Protein AF-A0A3D4W823-F1 (afdb_monomer)

pLDDT: mean 79.81, std 15.45, range [34.78, 96.62]

Solvent-accessible surface area (backbone atoms only — not comparable to full-atom values): 9863 Å² total; per-residue (Å²): 118,69,65,63,65,67,47,66,80,54,87,81,53,42,77,81,36,40,71,69,57,55,46,30,48,94,81,57,30,66,67,40,23,53,50,46,35,51,50,40,40,50,51,24,53,51,51,43,52,50,53,51,50,52,29,56,75,71,66,46,73,83,39,59,70,57,56,52,42,49,53,52,39,32,52,42,38,39,51,53,37,69,48,70,73,52,86,70,74,82,40,94,88,45,61,68,67,31,50,44,31,52,52,47,52,53,44,47,53,49,39,69,48,40,52,56,51,42,52,49,51,49,26,62,68,36,28,87,82,40,48,65,64,13,53,54,51,43,53,51,50,49,52,32,51,52,52,25,48,54,36,30,75,77,61,37,96,24,18,54,28,52,48,46,42,55,53,37,50,50,52,45,52,53,50,54,50,53,56,58,75,76,105

Structure (mmCIF, N/CA/C/O backbone):
data_AF-A0A3D4W823-F1
#
_entry.id   AF-A0A3D4W823-F1
#
loop_
_atom_site.group_PDB
_atom_site.id
_atom_site.type_symbol
_atom_site.label_atom_id
_atom_site.label_alt_id
_atom_site.label_comp_id
_atom_site.label_asym_id
_atom_site.label_entity_id
_atom_site.label_seq_id
_atom_site.pdbx_PDB_ins_code
_atom_site.Cartn_x
_atom_site.Cartn_y
_atom_site.Cartn_z
_atom_site.occupancy
_atom_site.B_iso_or_eq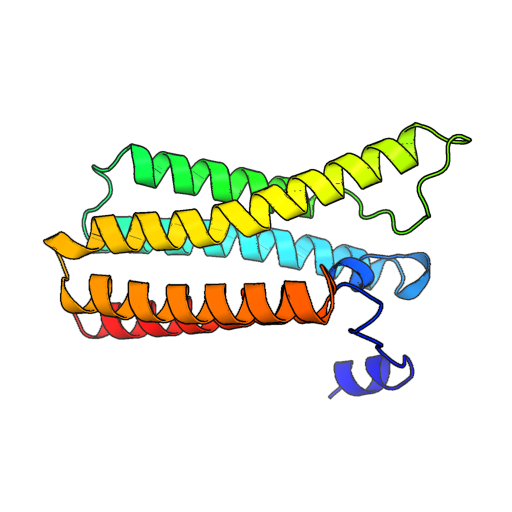uiv
_atom_site.auth_seq_id
_atom_site.auth_comp_id
_atom_site.auth_asym_id
_atom_site.auth_atom_id
_atom_site.pdbx_PDB_model_num
ATOM 1 N N . TYR A 1 1 ? 12.441 -1.805 25.980 1.00 37.66 1 TYR A N 1
ATOM 2 C CA . TYR A 1 1 ? 12.090 -2.452 27.267 1.00 37.66 1 TYR A CA 1
ATOM 3 C C . TYR A 1 1 ? 10.801 -1.883 27.884 1.00 37.66 1 TYR A C 1
ATOM 5 O O . TYR A 1 1 ? 9.966 -2.650 28.345 1.00 37.66 1 TYR A O 1
ATOM 13 N N . THR A 1 2 ? 10.574 -0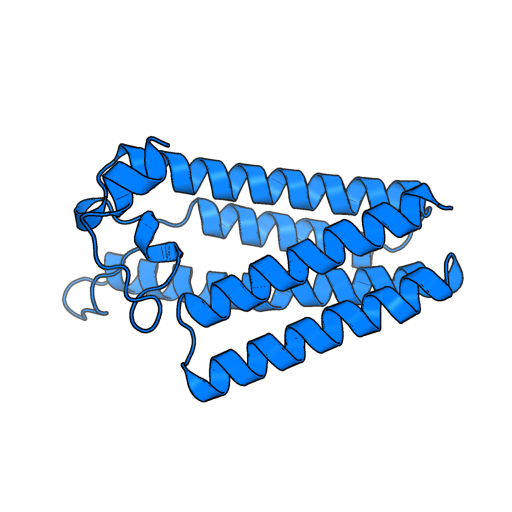.566 27.823 1.00 42.78 2 THR A N 1
ATOM 14 C CA . THR A 1 2 ? 9.435 0.132 28.462 1.00 42.78 2 THR A CA 1
ATOM 15 C C . THR A 1 2 ? 8.056 -0.184 27.857 1.00 42.78 2 THR A C 1
ATOM 17 O O . THR A 1 2 ? 7.087 -0.344 28.591 1.00 42.78 2 THR A O 1
ATOM 20 N N . ILE A 1 3 ? 7.970 -0.384 26.536 1.00 38.59 3 ILE A N 1
ATOM 21 C CA . ILE A 1 3 ? 6.704 -0.690 25.839 1.00 38.59 3 ILE A CA 1
ATOM 22 C C . ILE A 1 3 ? 6.148 -2.066 26.251 1.00 38.59 3 ILE A C 1
ATOM 24 O O . ILE A 1 3 ? 4.965 -2.196 26.539 1.00 38.59 3 ILE A O 1
ATOM 28 N N . ARG A 1 4 ? 7.009 -3.086 26.390 1.00 34.78 4 ARG A N 1
ATOM 29 C CA . ARG A 1 4 ? 6.608 -4.454 26.778 1.00 34.78 4 ARG A CA 1
ATOM 30 C C . ARG A 1 4 ? 6.078 -4.530 28.219 1.00 34.78 4 ARG A C 1
ATOM 32 O O . ARG A 1 4 ? 5.224 -5.360 28.502 1.00 34.78 4 ARG A O 1
ATOM 39 N N . LYS A 1 5 ? 6.555 -3.650 29.110 1.00 39.88 5 LYS A N 1
ATOM 40 C CA . LYS A 1 5 ? 6.150 -3.594 30.527 1.00 39.88 5 LYS A CA 1
ATOM 41 C C . LYS A 1 5 ? 4.816 -2.855 30.729 1.00 39.88 5 LYS A C 1
ATOM 43 O O . LYS A 1 5 ? 4.040 -3.259 31.581 1.00 39.88 5 LYS A O 1
ATOM 48 N N . ALA A 1 6 ? 4.514 -1.846 29.904 1.00 44.81 6 ALA A N 1
ATOM 49 C CA . ALA A 1 6 ? 3.208 -1.172 29.897 1.00 44.81 6 ALA A CA 1
ATOM 50 C C . ALA A 1 6 ? 2.112 -2.004 29.194 1.00 44.81 6 ALA A C 1
ATOM 52 O O . ALA A 1 6 ? 0.964 -2.016 29.625 1.00 44.81 6 ALA A O 1
ATOM 53 N N . ILE A 1 7 ? 2.481 -2.749 28.146 1.00 44.88 7 ILE A N 1
ATOM 54 C CA . ILE A 1 7 ? 1.598 -3.661 27.393 1.00 44.88 7 ILE A CA 1
ATOM 55 C C . ILE A 1 7 ? 1.345 -4.975 28.158 1.00 44.88 7 ILE A C 1
ATOM 57 O O . ILE A 1 7 ? 0.317 -5.610 27.958 1.00 44.88 7 ILE A O 1
ATOM 61 N N . GLY A 1 8 ? 2.229 -5.371 29.081 1.00 41.34 8 GLY A N 1
ATOM 62 C CA . GLY A 1 8 ? 2.126 -6.634 29.825 1.00 41.34 8 GLY A CA 1
ATOM 63 C C . GLY A 1 8 ? 0.896 -6.774 30.735 1.00 41.34 8 GLY A C 1
ATOM 64 O O . GLY A 1 8 ? 0.526 -7.897 31.068 1.00 41.34 8 GLY A O 1
ATOM 65 N N . HIS A 1 9 ? 0.240 -5.671 31.110 1.00 43.59 9 HIS A N 1
ATOM 66 C CA . HIS A 1 9 ? -0.964 -5.694 31.955 1.00 43.59 9 HIS A CA 1
ATOM 67 C C . HIS A 1 9 ? -2.284 -5.726 31.170 1.00 43.59 9 HIS A C 1
ATOM 69 O O . HIS A 1 9 ? -3.340 -5.936 31.762 1.00 43.59 9 HIS A O 1
ATOM 75 N N . LEU A 1 10 ? -2.241 -5.574 29.845 1.00 50.81 10 LEU A N 1
ATOM 76 C CA . LEU A 1 10 ? -3.415 -5.644 28.978 1.00 50.81 10 LEU A CA 1
ATOM 77 C C . LEU A 1 10 ? -3.318 -6.924 28.147 1.00 50.81 10 LEU A C 1
ATOM 79 O O . LEU A 1 10 ? -2.425 -7.082 27.321 1.00 50.81 10 LEU A O 1
ATOM 83 N N . ARG A 1 11 ? -4.226 -7.879 28.371 1.00 48.69 11 ARG A N 1
ATOM 84 C CA . ARG A 1 11 ? -4.347 -9.060 27.505 1.00 48.69 11 ARG A CA 1
ATOM 85 C C . ARG A 1 11 ? -4.905 -8.607 26.152 1.00 48.69 11 ARG A C 1
ATOM 87 O O . ARG A 1 11 ? -6.107 -8.417 26.012 1.00 48.69 11 ARG A O 1
ATOM 94 N N . PHE A 1 12 ? -4.028 -8.401 25.172 1.00 54.09 12 PHE A N 1
ATOM 95 C CA . PHE A 1 12 ? -4.416 -8.053 23.805 1.00 54.09 12 PHE A CA 1
ATOM 96 C C . PHE A 1 12 ? -5.021 -9.274 23.108 1.00 54.09 12 PHE A C 1
ATOM 98 O O . PHE A 1 12 ? -4.296 -10.190 22.722 1.00 54.09 12 PHE A O 1
ATOM 105 N N . ASP A 1 13 ? -6.341 -9.283 22.921 1.00 58.22 13 ASP A N 1
ATOM 106 C CA . ASP A 1 13 ? -7.004 -10.270 22.070 1.00 58.22 13 ASP A CA 1
ATOM 107 C C . ASP A 1 13 ? -7.206 -9.706 20.654 1.00 58.22 13 ASP A C 1
ATOM 109 O O . ASP A 1 13 ? -8.236 -9.113 20.325 1.00 58.22 13 ASP A O 1
ATOM 113 N N . LEU A 1 14 ? -6.198 -9.902 19.800 1.00 56.25 14 LEU A N 1
ATOM 114 C CA . LEU A 1 14 ? -6.225 -9.508 18.384 1.00 56.25 14 LEU A CA 1
ATOM 115 C C . LEU A 1 14 ? -7.275 -10.276 17.561 1.00 56.25 14 LEU A C 1
ATOM 117 O O . LEU A 1 14 ? -7.551 -9.890 16.424 1.00 56.25 14 LEU A O 1
ATOM 121 N N . LYS A 1 15 ? -7.892 -11.332 18.119 1.00 57.81 15 LYS A N 1
ATOM 122 C CA . LYS A 1 15 ? -9.042 -11.990 17.484 1.00 57.81 15 LYS A CA 1
ATOM 123 C C . LYS A 1 15 ? -10.312 -11.149 17.597 1.00 57.81 15 LYS A C 1
ATOM 125 O O . LYS A 1 15 ? -11.185 -11.273 16.743 1.00 57.81 15 LYS A O 1
ATOM 130 N N . ARG A 1 16 ? -10.419 -10.313 18.638 1.00 54.34 16 ARG A N 1
ATOM 131 C CA . ARG A 1 16 ? -11.604 -9.489 18.942 1.00 54.34 16 ARG A CA 1
ATOM 132 C C . ARG A 1 16 ? -11.409 -8.001 18.656 1.00 54.34 16 ARG A C 1
ATOM 134 O O . ARG A 1 16 ? -12.397 -7.298 18.458 1.00 54.34 16 ARG A O 1
ATOM 141 N N . HIS A 1 17 ? -10.167 -7.518 18.633 1.00 55.50 17 HIS A N 1
ATOM 142 C CA . HIS A 1 17 ? -9.854 -6.092 18.520 1.00 55.50 17 HIS A CA 1
ATOM 143 C C . HIS A 1 17 ? -8.899 -5.792 17.355 1.00 55.50 17 HIS A C 1
ATOM 145 O O . HIS A 1 17 ? -7.963 -6.542 17.088 1.00 55.50 17 HIS A O 1
ATOM 151 N N . THR A 1 18 ? -9.163 -4.691 16.649 1.00 61.56 18 THR A N 1
ATOM 152 C CA . THR A 1 18 ? -8.358 -4.140 15.543 1.00 61.56 18 THR A CA 1
ATOM 153 C C . THR A 1 18 ? -7.156 -3.346 16.058 1.00 61.56 18 THR A C 1
ATOM 155 O O . THR A 1 18 ? -7.155 -2.921 17.210 1.00 61.56 18 THR A O 1
ATOM 158 N N . LEU A 1 19 ? -6.134 -3.073 15.238 1.00 57.69 19 LEU A N 1
ATOM 159 C CA . LEU A 1 19 ? -5.052 -2.142 15.627 1.00 57.69 19 LEU A CA 1
ATOM 160 C C . LEU A 1 19 ? -5.593 -0.733 15.888 1.00 57.69 19 LEU A C 1
ATOM 162 O O . LEU A 1 19 ? -5.073 0.012 16.720 1.00 57.69 19 LEU A O 1
ATOM 166 N N . SER A 1 20 ? -6.695 -0.413 15.217 1.00 57.56 20 SER A N 1
ATOM 167 C CA . SER A 1 20 ? -7.501 0.786 15.406 1.00 57.56 20 SER A CA 1
ATOM 168 C C . SER A 1 20 ? -7.990 0.956 16.871 1.00 57.56 20 SER A C 1
ATOM 170 O O . SER A 1 20 ? -8.250 2.076 17.314 1.00 57.56 20 SER A O 1
ATOM 172 N N . PHE A 1 21 ? -7.986 -0.116 17.681 1.00 58.28 21 PHE A N 1
ATOM 173 C CA . PHE A 1 21 ? -8.242 -0.127 19.133 1.00 58.28 21 PHE A CA 1
ATOM 174 C C . PHE A 1 21 ? -7.237 0.700 19.952 1.00 58.28 21 PHE A C 1
ATOM 176 O O . PHE A 1 21 ? -7.614 1.301 20.961 1.00 58.28 21 PHE A O 1
ATOM 183 N N . LEU A 1 22 ? -5.980 0.801 19.496 1.00 52.53 22 LEU A N 1
ATOM 184 C CA . LEU A 1 22 ? -4.923 1.583 20.160 1.00 52.53 22 LEU A CA 1
ATOM 185 C C . LEU A 1 22 ? -5.202 3.096 20.166 1.00 52.53 22 LEU A C 1
ATOM 187 O O . LEU A 1 22 ? -4.580 3.846 20.916 1.00 52.53 22 LEU A O 1
ATOM 191 N N . SER A 1 23 ? -6.144 3.555 19.342 1.00 56.44 23 SER A N 1
ATOM 192 C CA . SER A 1 23 ? -6.556 4.957 19.272 1.00 56.44 23 SER A CA 1
ATOM 193 C C . SER A 1 23 ? -7.637 5.344 20.297 1.00 56.44 23 SER A C 1
ATOM 195 O O . SER A 1 23 ? -8.014 6.519 20.369 1.00 56.44 23 SER A O 1
ATOM 197 N N . ASN A 1 24 ? -8.143 4.392 21.093 1.00 63.66 24 ASN A N 1
ATOM 198 C CA . ASN A 1 24 ? -9.225 4.652 22.038 1.00 63.66 24 ASN A CA 1
ATOM 199 C C . ASN A 1 24 ? -8.712 5.265 23.356 1.00 63.66 24 ASN A C 1
ATOM 201 O O . ASN A 1 24 ? -7.953 4.647 24.104 1.00 63.66 24 ASN A O 1
ATOM 205 N N . THR A 1 25 ? -9.196 6.469 23.668 1.00 60.66 25 THR A N 1
ATOM 206 C CA . THR A 1 25 ? -8.897 7.201 24.908 1.00 60.66 25 THR A CA 1
ATOM 207 C C . THR A 1 25 ? -9.414 6.532 26.168 1.00 60.66 25 THR A C 1
ATOM 209 O O . THR A 1 25 ? -8.761 6.647 27.197 1.00 60.66 25 THR A O 1
ATOM 212 N N . GLU A 1 26 ? -10.550 5.838 26.104 1.00 61.38 26 GLU A N 1
ATOM 213 C CA . GLU A 1 26 ? -11.124 5.132 27.257 1.00 61.38 26 GLU A CA 1
ATOM 214 C C . GLU A 1 26 ? -10.259 3.929 27.676 1.00 61.38 26 GLU A C 1
ATOM 216 O O . GLU A 1 26 ? -10.300 3.520 28.829 1.00 61.38 26 GLU A O 1
ATOM 221 N N . LEU A 1 27 ? -9.451 3.386 26.757 1.00 60.78 27 LEU A N 1
ATOM 222 C CA . LEU A 1 27 ? -8.619 2.199 26.987 1.00 60.78 27 LEU A CA 1
ATOM 223 C C . LEU A 1 27 ? -7.135 2.518 27.189 1.00 60.78 27 LEU A C 1
ATOM 225 O O . LEU A 1 27 ? -6.496 1.913 28.044 1.00 60.78 27 LEU A O 1
ATOM 229 N N . TYR A 1 28 ? -6.582 3.454 26.412 1.00 65.62 28 TYR A N 1
ATOM 230 C CA . TYR A 1 28 ? -5.141 3.750 26.409 1.00 65.62 28 TYR A CA 1
ATOM 231 C C . TYR A 1 28 ? -4.811 5.204 26.753 1.00 65.62 28 TYR A C 1
ATOM 233 O O . TYR A 1 28 ? -3.642 5.564 26.861 1.00 65.62 28 TYR A O 1
ATOM 241 N N . GLY A 1 29 ? -5.812 6.062 26.944 1.00 72.19 29 GLY A N 1
ATOM 242 C CA . GLY A 1 29 ? -5.600 7.473 27.246 1.00 72.19 29 GLY A CA 1
ATOM 243 C C . GLY A 1 29 ? -5.157 8.324 26.048 1.00 72.19 29 GLY A C 1
ATOM 244 O O . GLY A 1 29 ? -4.904 7.862 24.933 1.00 72.19 29 GLY A O 1
ATOM 245 N N . GLU A 1 30 ? -5.077 9.631 26.287 1.00 78.06 30 GLU A N 1
ATOM 246 C CA . GLU A 1 30 ? -4.840 10.656 25.260 1.00 78.06 30 GLU A CA 1
ATOM 247 C C . GLU A 1 30 ? -3.473 10.563 24.573 1.00 78.06 30 GLU A C 1
ATOM 249 O O . GLU A 1 30 ? -3.349 10.858 23.381 1.00 78.06 30 GLU A O 1
ATOM 254 N N . ILE A 1 31 ? -2.440 10.149 25.309 1.00 78.62 31 ILE A N 1
ATOM 255 C CA . ILE A 1 31 ? -1.065 10.083 24.797 1.00 78.62 31 ILE A CA 1
ATOM 256 C C . ILE A 1 31 ? -0.967 9.046 23.674 1.00 78.62 31 ILE A C 1
ATOM 258 O O . ILE A 1 31 ? -0.463 9.361 22.595 1.00 78.62 31 ILE A O 1
ATOM 262 N N . TYR A 1 32 ? -1.505 7.843 23.891 1.00 74.50 32 TYR A N 1
ATOM 263 C CA . TYR A 1 32 ? -1.485 6.767 22.899 1.00 74.50 32 TYR A CA 1
ATOM 264 C C . TYR A 1 32 ? -2.342 7.104 21.680 1.00 74.50 32 TYR A C 1
ATOM 266 O O . TYR A 1 32 ? -1.886 6.912 20.553 1.00 74.50 32 TYR A O 1
ATOM 274 N N . ARG A 1 33 ? -3.514 7.729 21.872 1.00 75.31 33 ARG A N 1
ATOM 275 C CA . ARG A 1 33 ? -4.324 8.232 20.751 1.00 75.31 33 ARG A CA 1
ATOM 276 C C . ARG A 1 33 ? -3.546 9.230 19.892 1.00 75.31 33 ARG A C 1
ATOM 278 O O . ARG A 1 33 ? -3.539 9.112 18.667 1.00 75.31 33 ARG A O 1
ATOM 285 N N . LYS A 1 34 ? -2.906 10.227 20.514 1.00 79.88 34 LYS A N 1
ATOM 286 C CA . LYS A 1 34 ? -2.120 11.242 19.791 1.00 79.88 34 LYS A CA 1
ATOM 287 C C . LYS A 1 34 ? -0.927 10.614 19.071 1.00 79.88 34 LYS A C 1
ATOM 289 O O . LYS A 1 34 ? -0.683 10.955 17.916 1.00 79.88 34 LYS A O 1
ATOM 294 N N . ALA A 1 35 ? -0.217 9.695 19.723 1.00 80.69 35 ALA A N 1
ATOM 295 C CA . ALA A 1 35 ? 0.905 8.978 19.125 1.00 80.69 35 ALA A CA 1
ATOM 296 C C . ALA A 1 35 ? 0.463 8.136 17.918 1.00 80.69 35 ALA A C 1
ATOM 298 O O . ALA A 1 35 ? 1.083 8.229 16.864 1.00 80.69 35 ALA A O 1
ATOM 299 N N . TYR A 1 36 ? -0.644 7.399 18.031 1.00 78.75 36 TYR A N 1
ATOM 300 C CA . TYR A 1 36 ? -1.199 6.600 16.937 1.00 78.75 36 TYR A CA 1
ATOM 301 C C . TYR A 1 36 ? -1.606 7.461 15.733 1.00 78.75 36 TYR A C 1
ATOM 303 O O . TYR A 1 36 ? -1.219 7.158 14.607 1.00 78.75 36 TYR A O 1
ATOM 311 N N . LYS A 1 37 ? -2.305 8.584 15.957 1.00 80.69 37 LYS A N 1
ATOM 312 C CA . LYS A 1 37 ? -2.653 9.526 14.874 1.00 80.69 37 LYS A CA 1
ATOM 313 C C . LYS A 1 37 ? -1.413 10.074 14.164 1.00 80.69 37 LYS A C 1
ATOM 315 O O . LYS A 1 37 ? -1.372 10.107 12.939 1.00 80.69 37 LYS A O 1
ATOM 320 N N . ARG A 1 38 ? -0.392 10.479 14.931 1.00 84.25 38 ARG A N 1
ATOM 321 C CA . ARG A 1 38 ? 0.894 10.937 14.377 1.00 84.25 38 ARG A CA 1
ATOM 322 C C . ARG A 1 38 ? 1.580 9.833 13.579 1.00 84.25 38 ARG A C 1
ATOM 324 O O . ARG A 1 38 ? 2.079 10.111 12.499 1.00 84.25 38 ARG A O 1
ATOM 331 N N . MET A 1 39 ? 1.569 8.600 14.085 1.00 84.88 39 MET A N 1
ATOM 332 C CA . MET A 1 39 ? 2.147 7.446 13.399 1.00 84.88 39 MET A CA 1
ATOM 333 C C . MET A 1 39 ? 1.466 7.211 12.050 1.00 84.88 39 MET A C 1
ATOM 335 O O . MET A 1 39 ? 2.163 7.159 11.047 1.00 84.88 39 MET A O 1
ATOM 339 N N . LEU A 1 40 ? 0.130 7.159 12.001 1.00 83.25 40 LEU A N 1
ATOM 340 C CA . LEU A 1 40 ? -0.610 6.991 10.744 1.00 83.25 40 LEU A CA 1
ATOM 341 C C . LEU A 1 40 ? -0.327 8.116 9.740 1.00 83.25 40 LEU A C 1
ATOM 343 O O . LEU A 1 40 ? -0.151 7.850 8.554 1.00 83.25 40 LEU A O 1
ATOM 347 N N . PHE A 1 41 ? -0.247 9.362 10.211 1.00 86.00 41 PHE A N 1
ATOM 348 C CA . PHE A 1 41 ? 0.079 10.502 9.354 1.00 86.00 41 PHE A CA 1
ATOM 349 C C . PHE A 1 41 ? 1.506 10.417 8.790 1.00 86.00 41 PHE A C 1
ATOM 351 O O . PHE A 1 41 ? 1.714 10.614 7.595 1.00 86.00 41 PHE A O 1
ATOM 358 N N . ILE A 1 42 ? 2.484 10.053 9.626 1.00 89.50 42 ILE A N 1
ATOM 359 C CA . ILE A 1 42 ? 3.862 9.802 9.186 1.00 89.50 42 ILE A CA 1
ATOM 360 C C . ILE A 1 42 ? 3.891 8.652 8.173 1.00 89.50 42 ILE A C 1
ATOM 362 O O . ILE A 1 42 ? 4.534 8.780 7.136 1.00 89.50 42 ILE A O 1
ATOM 366 N N . THR A 1 43 ? 3.161 7.560 8.417 1.00 87.44 43 THR A N 1
ATOM 367 C CA . THR A 1 43 ? 3.048 6.443 7.470 1.00 87.44 43 THR A CA 1
ATOM 368 C C . THR A 1 43 ? 2.471 6.894 6.130 1.00 87.44 43 THR A C 1
ATOM 370 O O . THR A 1 43 ? 2.984 6.474 5.096 1.00 87.44 43 THR A O 1
ATOM 373 N N . ALA A 1 44 ? 1.465 7.773 6.117 1.00 89.19 44 ALA A N 1
ATOM 374 C CA . ALA A 1 44 ? 0.917 8.329 4.880 1.00 89.19 44 ALA A CA 1
ATOM 375 C C . ALA A 1 44 ? 1.987 9.095 4.086 1.00 89.19 44 ALA A C 1
ATOM 377 O O . ALA A 1 44 ? 2.198 8.809 2.908 1.00 89.19 44 ALA A O 1
ATOM 378 N N . ILE A 1 45 ? 2.709 10.009 4.747 1.00 92.06 45 ILE A N 1
ATOM 379 C CA . ILE A 1 45 ? 3.786 10.798 4.127 1.00 92.06 45 ILE A CA 1
ATOM 380 C C . ILE A 1 45 ? 4.888 9.886 3.588 1.00 92.06 45 ILE A C 1
ATOM 382 O O . ILE A 1 45 ? 5.291 10.022 2.436 1.00 92.06 45 ILE A O 1
ATOM 386 N N . LEU A 1 46 ? 5.361 8.937 4.398 1.00 93.25 46 LEU A N 1
ATOM 387 C CA . LEU A 1 46 ? 6.414 8.009 3.990 1.00 93.25 46 LEU A CA 1
ATOM 388 C C . LEU A 1 46 ? 5.972 7.130 2.819 1.00 93.25 46 LEU A C 1
ATOM 390 O O . LEU A 1 46 ? 6.768 6.890 1.921 1.00 93.25 46 LEU A O 1
ATOM 394 N N . THR A 1 47 ? 4.708 6.698 2.792 1.00 91.38 47 THR A N 1
ATOM 395 C CA . THR A 1 47 ? 4.151 5.923 1.673 1.00 91.38 47 THR A CA 1
ATOM 396 C C . THR A 1 47 ? 4.134 6.753 0.392 1.00 91.38 47 THR A C 1
ATOM 398 O O . THR A 1 47 ? 4.568 6.271 -0.652 1.00 91.38 47 THR A O 1
ATOM 401 N N . TYR A 1 48 ? 3.691 8.010 0.469 1.00 92.94 48 TYR A N 1
ATOM 402 C CA . TYR A 1 48 ? 3.697 8.921 -0.675 1.00 92.94 48 TYR A CA 1
ATOM 403 C C . TYR A 1 48 ? 5.115 9.162 -1.201 1.00 92.94 48 TYR A C 1
ATOM 405 O O . TYR A 1 48 ? 5.374 8.948 -2.382 1.00 92.94 48 TYR A O 1
ATOM 413 N N . ILE A 1 49 ? 6.046 9.538 -0.317 1.00 94.38 49 ILE A N 1
ATOM 414 C CA . ILE A 1 49 ? 7.450 9.784 -0.677 1.00 94.38 49 ILE A CA 1
ATOM 415 C C . ILE A 1 49 ? 8.077 8.527 -1.278 1.00 94.38 49 ILE A C 1
ATOM 417 O O . ILE A 1 49 ? 8.775 8.622 -2.281 1.00 94.38 49 ILE A O 1
ATOM 421 N N . PHE A 1 50 ? 7.811 7.355 -0.698 1.00 94.94 50 PHE A N 1
ATOM 422 C CA . PHE A 1 50 ? 8.310 6.085 -1.207 1.00 94.94 50 PHE A CA 1
ATOM 423 C C . PHE A 1 50 ? 7.870 5.848 -2.654 1.00 94.94 50 PHE A C 1
ATOM 425 O O . PHE A 1 50 ? 8.716 5.660 -3.525 1.00 94.94 50 PHE A O 1
ATOM 432 N N . PHE A 1 51 ? 6.566 5.907 -2.940 1.00 94.62 51 PHE A N 1
ATOM 433 C CA . PHE A 1 51 ? 6.081 5.700 -4.306 1.00 94.62 51 PHE A CA 1
ATOM 434 C C . PHE A 1 51 ? 6.562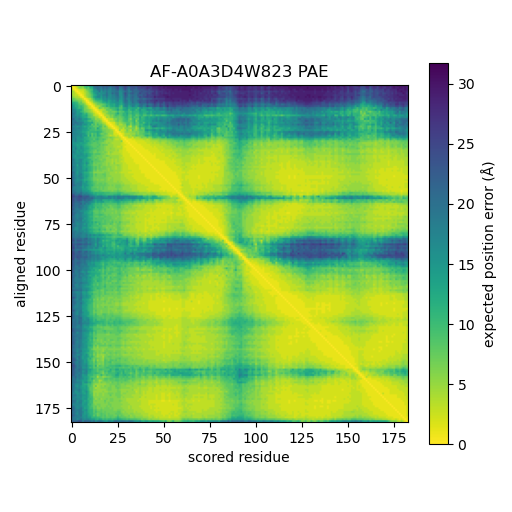 6.790 -5.258 1.00 94.62 51 PHE A C 1
ATOM 436 O O . PHE A 1 51 ? 6.954 6.473 -6.377 1.00 94.62 51 PHE A O 1
ATOM 443 N N . TRP A 1 52 ? 6.602 8.043 -4.810 1.00 93.12 52 TRP A N 1
ATOM 444 C CA . TRP A 1 52 ? 7.129 9.149 -5.600 1.00 93.12 52 TRP A CA 1
ATOM 445 C C . TRP A 1 52 ? 8.596 8.920 -5.997 1.00 93.12 52 TRP A C 1
ATOM 447 O O . TRP A 1 52 ? 8.918 8.958 -7.186 1.00 93.12 52 TRP A O 1
ATOM 457 N N . LEU A 1 53 ? 9.468 8.575 -5.043 1.00 93.69 53 LEU A N 1
ATOM 458 C CA . LEU A 1 53 ? 10.876 8.255 -5.307 1.00 93.69 53 LEU A CA 1
ATOM 459 C C . LEU A 1 53 ? 11.022 7.069 -6.263 1.00 93.69 53 LEU A C 1
ATOM 461 O O . LEU A 1 53 ? 11.813 7.136 -7.198 1.00 93.69 53 LEU A O 1
ATOM 465 N N . MET A 1 54 ? 10.234 6.011 -6.071 1.00 93.19 54 MET A N 1
ATOM 466 C CA . MET A 1 54 ? 10.246 4.838 -6.948 1.00 93.19 54 MET A CA 1
ATOM 467 C C . MET A 1 54 ? 9.808 5.189 -8.376 1.00 93.19 54 MET A C 1
ATOM 469 O O . MET A 1 54 ? 10.435 4.753 -9.341 1.00 93.19 54 MET A O 1
ATOM 473 N N . THR A 1 55 ? 8.758 6.003 -8.533 1.00 92.50 55 THR A N 1
ATOM 474 C CA . THR A 1 55 ? 8.331 6.478 -9.857 1.00 92.50 55 THR A CA 1
ATOM 475 C C . THR A 1 55 ? 9.360 7.389 -10.507 1.00 92.50 55 THR A C 1
ATOM 477 O O . THR A 1 55 ? 9.525 7.334 -11.721 1.00 92.50 55 THR A O 1
ATOM 480 N N . TRP A 1 56 ? 10.077 8.191 -9.723 1.00 91.44 56 TRP A N 1
ATOM 481 C CA . TRP A 1 56 ? 11.148 9.036 -10.232 1.00 91.44 56 TRP A CA 1
ATOM 482 C C . TRP A 1 56 ? 12.354 8.201 -10.684 1.00 91.44 56 TRP A C 1
ATOM 484 O O . TRP A 1 56 ? 12.801 8.354 -11.817 1.00 91.44 56 TRP A O 1
ATOM 494 N N . PHE A 1 57 ? 12.811 7.255 -9.855 1.00 92.06 57 PHE A N 1
ATOM 495 C CA . PHE A 1 57 ? 13.954 6.382 -10.146 1.00 92.06 57 PHE A CA 1
ATOM 496 C C . PHE A 1 57 ? 13.752 5.553 -11.422 1.00 92.06 57 PHE A C 1
ATOM 498 O O . PHE A 1 57 ? 14.624 5.512 -12.283 1.00 92.06 57 PHE A O 1
ATOM 505 N N . TYR A 1 58 ? 12.576 4.941 -11.582 1.00 90.25 58 TYR A N 1
ATOM 506 C CA . TYR A 1 58 ? 12.256 4.128 -12.760 1.00 90.25 58 TYR A CA 1
ATOM 507 C C . TYR A 1 58 ? 11.701 4.939 -13.944 1.00 90.25 58 TYR A C 1
ATOM 509 O O . TYR A 1 58 ? 11.254 4.350 -14.927 1.00 90.25 58 TYR A O 1
ATOM 517 N N . ASN A 1 59 ? 11.706 6.276 -13.864 1.00 89.88 59 ASN A N 1
ATOM 518 C CA . ASN A 1 59 ? 11.147 7.177 -14.877 1.00 89.88 59 ASN A CA 1
ATOM 519 C C . ASN A 1 59 ? 9.688 6.837 -15.271 1.00 89.88 59 ASN A C 1
ATOM 521 O O . ASN A 1 59 ? 9.300 6.849 -16.439 1.00 89.88 59 ASN A O 1
ATOM 525 N N . LEU A 1 60 ? 8.862 6.522 -14.271 1.00 89.38 60 LEU A N 1
ATOM 526 C CA . LEU A 1 60 ? 7.442 6.177 -14.412 1.00 89.38 60 LEU A CA 1
ATOM 527 C C . LEU A 1 60 ? 6.517 7.397 -14.249 1.00 89.38 60 LEU A C 1
ATOM 529 O O . LEU A 1 60 ? 5.296 7.251 -14.224 1.00 89.38 60 LEU A O 1
ATOM 533 N N . GLY A 1 61 ? 7.072 8.608 -14.139 1.00 72.62 61 GLY A N 1
ATOM 534 C CA . GLY A 1 61 ? 6.297 9.840 -13.949 1.00 72.62 61 GLY A CA 1
ATOM 535 C C . GLY A 1 61 ? 5.338 10.163 -15.103 1.00 72.62 61 GLY A C 1
ATOM 536 O O . GLY A 1 61 ? 4.347 10.855 -14.897 1.00 72.62 61 GLY A O 1
ATOM 537 N N . ALA A 1 62 ? 5.582 9.615 -16.300 1.00 77.56 62 ALA A N 1
ATOM 538 C CA . ALA A 1 62 ? 4.705 9.772 -17.463 1.00 77.56 62 ALA A CA 1
ATOM 539 C C . ALA A 1 62 ? 3.379 8.991 -17.349 1.00 77.56 62 ALA A C 1
ATOM 541 O O . ALA A 1 62 ? 2.447 9.222 -18.119 1.00 77.56 62 ALA A O 1
ATOM 542 N N . TYR A 1 63 ? 3.266 8.061 -16.395 1.00 83.88 63 TYR A N 1
ATOM 543 C CA . TYR A 1 63 ? 2.053 7.274 -16.200 1.00 83.88 63 TYR A CA 1
ATOM 544 C C . TYR A 1 63 ? 1.069 8.030 -15.301 1.00 83.88 63 TYR A C 1
ATOM 546 O O . TYR A 1 63 ? 0.970 7.771 -14.101 1.00 83.88 63 TYR A O 1
ATOM 554 N N . GLU A 1 64 ? 0.282 8.930 -15.895 1.00 84.81 64 GLU A N 1
ATOM 555 C CA . GLU A 1 64 ? -0.700 9.770 -15.183 1.00 84.81 64 GLU A CA 1
ATOM 556 C C . GLU A 1 64 ? -1.640 8.968 -14.270 1.00 84.81 64 GLU A C 1
ATOM 558 O O . GLU A 1 64 ? -1.964 9.390 -13.160 1.00 84.81 64 GLU A O 1
ATOM 563 N N . LYS A 1 65 ? -2.059 7.773 -14.711 1.00 87.69 65 LYS A N 1
ATOM 564 C CA . LYS A 1 65 ? -2.906 6.879 -13.905 1.00 87.69 65 LYS A CA 1
ATOM 565 C C . LYS A 1 65 ? -2.206 6.423 -12.623 1.00 87.69 65 LYS A C 1
ATOM 567 O O . LYS A 1 65 ? -2.863 6.341 -11.591 1.00 87.69 65 LYS A O 1
ATOM 572 N N . LEU A 1 66 ? -0.904 6.132 -12.681 1.00 89.81 66 LEU A N 1
ATOM 573 C CA . LEU A 1 66 ? -0.119 5.731 -11.514 1.00 89.81 66 LEU A CA 1
ATOM 574 C C . LEU A 1 66 ? 0.041 6.909 -10.550 1.00 89.81 66 LEU A C 1
ATOM 576 O O . LEU A 1 66 ? -0.253 6.752 -9.369 1.00 89.81 66 LEU A O 1
ATOM 580 N N . MET A 1 67 ? 0.404 8.088 -11.060 1.00 91.81 67 MET A N 1
ATOM 581 C CA . MET A 1 67 ? 0.540 9.305 -10.249 1.00 91.81 67 MET A CA 1
ATOM 582 C C . MET A 1 67 ? -0.768 9.663 -9.539 1.00 91.81 67 MET A C 1
ATOM 584 O O . MET A 1 67 ? -0.796 9.821 -8.321 1.00 91.81 67 MET A O 1
ATOM 588 N N . ARG A 1 68 ? -1.891 9.639 -10.264 1.00 90.75 68 ARG A N 1
ATOM 589 C CA . ARG A 1 68 ? -3.214 9.866 -9.673 1.00 90.75 68 ARG A CA 1
ATOM 590 C C . ARG A 1 68 ? -3.567 8.827 -8.605 1.00 90.75 68 ARG A C 1
ATOM 592 O O . ARG A 1 68 ? -4.184 9.165 -7.598 1.00 90.75 68 ARG A O 1
ATOM 599 N N . ASN A 1 69 ? -3.195 7.562 -8.806 1.00 90.88 69 ASN A N 1
ATOM 600 C CA . ASN A 1 69 ? -3.428 6.519 -7.807 1.00 90.88 69 ASN A CA 1
ATOM 601 C C . ASN A 1 69 ? -2.580 6.738 -6.543 1.00 90.88 69 ASN A C 1
ATOM 603 O O . ASN A 1 69 ? -3.071 6.459 -5.448 1.00 90.88 69 ASN A O 1
ATOM 607 N N . ILE A 1 70 ? -1.352 7.255 -6.675 1.00 92.06 70 ILE A N 1
ATOM 608 C CA . ILE A 1 70 ? -0.504 7.644 -5.537 1.00 92.06 70 ILE A CA 1
ATOM 609 C C . ILE A 1 70 ? -1.199 8.746 -4.728 1.00 92.06 70 ILE A C 1
ATOM 611 O O . ILE A 1 70 ? -1.369 8.589 -3.517 1.00 92.06 70 ILE A O 1
ATOM 615 N N . ASP A 1 71 ? -1.682 9.797 -5.394 1.00 91.31 71 ASP A N 1
ATOM 616 C CA . ASP A 1 71 ? -2.366 10.923 -4.744 1.00 91.31 71 ASP A CA 1
ATOM 617 C C . ASP A 1 71 ? -3.643 10.482 -4.017 1.00 91.31 71 ASP A C 1
ATOM 619 O O . ASP A 1 71 ? -3.857 10.820 -2.850 1.00 91.31 71 ASP A O 1
ATOM 623 N N . ILE A 1 72 ? -4.481 9.674 -4.677 1.00 89.75 72 ILE A N 1
ATOM 624 C CA . ILE A 1 72 ? -5.723 9.148 -4.091 1.00 89.75 72 ILE A CA 1
ATOM 625 C C . ILE A 1 72 ? -5.418 8.253 -2.886 1.00 89.75 72 ILE A C 1
ATOM 627 O O . ILE A 1 72 ? -6.105 8.337 -1.862 1.00 89.75 72 ILE A O 1
ATOM 631 N N . CYS A 1 73 ? -4.397 7.399 -2.983 1.00 90.00 73 CYS A N 1
ATOM 632 C CA . CYS A 1 73 ? -4.003 6.521 -1.887 1.00 90.00 73 CYS A CA 1
ATOM 633 C C . CYS A 1 73 ? -3.506 7.339 -0.688 1.00 90.00 73 CYS A C 1
ATOM 635 O O . CYS A 1 73 ? -3.976 7.135 0.434 1.00 90.00 73 CYS A O 1
ATOM 637 N N . PHE A 1 74 ? -2.641 8.327 -0.930 1.00 90.31 74 PHE A N 1
ATOM 638 C CA . PHE A 1 74 ? -2.157 9.240 0.101 1.00 90.31 74 PHE A CA 1
ATOM 639 C C . PHE A 1 74 ? -3.297 10.013 0.771 1.00 90.31 74 PHE A C 1
ATOM 641 O O . PHE A 1 74 ? -3.380 10.035 2.003 1.00 90.31 74 PHE A O 1
ATOM 648 N N . ALA A 1 75 ? -4.209 10.592 -0.015 1.00 88.31 75 ALA A N 1
ATOM 649 C CA . ALA A 1 75 ? -5.372 11.303 0.503 1.00 88.31 75 ALA A CA 1
ATOM 650 C C . ALA A 1 75 ? -6.251 10.386 1.368 1.00 88.31 75 ALA A C 1
ATOM 652 O O . ALA A 1 75 ? -6.674 10.781 2.454 1.00 88.31 75 ALA A O 1
ATOM 653 N N . SER A 1 76 ? -6.464 9.140 0.936 1.00 88.31 76 SER A N 1
ATOM 654 C CA . SER A 1 76 ? -7.282 8.158 1.660 1.00 88.31 76 SER A CA 1
ATOM 655 C C . SER A 1 76 ? -6.656 7.751 2.998 1.00 88.31 76 SER A C 1
ATOM 657 O O . SER A 1 76 ? -7.341 7.759 4.022 1.00 88.31 76 SER A O 1
ATOM 659 N N . ILE A 1 77 ? -5.352 7.442 3.021 1.00 85.19 77 ILE A N 1
ATOM 660 C CA . ILE A 1 77 ? -4.627 7.080 4.255 1.00 85.19 77 ILE A CA 1
ATOM 661 C C . ILE A 1 77 ? -4.587 8.276 5.214 1.00 85.19 77 ILE A C 1
ATOM 663 O O . ILE A 1 77 ? -4.824 8.128 6.415 1.00 85.19 77 ILE A O 1
ATOM 667 N N . THR A 1 78 ? -4.335 9.474 4.684 1.00 85.94 78 THR A N 1
ATOM 668 C CA . THR A 1 78 ? -4.310 10.713 5.468 1.00 85.94 78 THR A CA 1
ATOM 669 C C . THR A 1 78 ? -5.675 10.986 6.094 1.00 85.94 78 THR A C 1
ATOM 671 O O . THR A 1 78 ? -5.770 11.202 7.303 1.00 85.94 78 THR A O 1
ATOM 674 N N . LEU A 1 79 ? -6.751 10.906 5.309 1.00 85.62 79 LEU A N 1
ATOM 675 C CA . LEU A 1 79 ? -8.115 11.093 5.800 1.00 85.62 79 LEU A CA 1
ATOM 676 C C . LEU A 1 79 ? -8.461 10.064 6.892 1.00 85.62 79 LEU A C 1
ATOM 678 O O . LEU A 1 79 ? -9.064 10.421 7.908 1.00 85.62 79 LEU A O 1
ATOM 682 N N . LEU A 1 80 ? -8.006 8.816 6.740 1.00 81.50 80 LEU A N 1
ATOM 683 C CA . LEU A 1 80 ? -8.206 7.758 7.731 1.00 81.50 80 LEU A CA 1
ATOM 684 C C . LEU A 1 80 ? -7.490 8.058 9.055 1.00 81.50 80 LEU A C 1
ATOM 686 O O . LEU A 1 80 ? -8.047 7.794 10.122 1.00 81.50 80 LEU A O 1
ATOM 690 N N . ALA A 1 81 ? -6.300 8.661 9.001 1.00 76.12 81 ALA A N 1
ATOM 691 C CA . ALA A 1 81 ? -5.545 9.073 10.184 1.00 76.12 81 ALA A CA 1
ATOM 692 C C . ALA A 1 81 ? -6.252 10.175 10.997 1.00 76.12 81 ALA A C 1
ATOM 694 O O . ALA A 1 81 ? -6.150 10.211 12.230 1.00 76.12 81 ALA A O 1
ATOM 695 N N . PHE A 1 82 ? -6.978 11.072 10.322 1.00 74.81 82 PHE A N 1
ATOM 696 C CA . PHE A 1 82 ? -7.669 12.193 10.964 1.00 74.81 82 PHE A CA 1
ATOM 697 C C . PHE A 1 82 ? -9.091 11.862 11.429 1.00 74.81 82 PHE A C 1
ATOM 699 O O . PHE A 1 82 ? -9.571 12.494 12.378 1.00 74.81 82 PHE A O 1
ATOM 706 N N . LEU A 1 83 ? -9.738 10.842 10.856 1.00 71.88 83 LEU A N 1
ATOM 707 C CA . LEU A 1 83 ? -11.047 10.371 11.308 1.00 71.88 83 LEU A CA 1
ATOM 708 C C . LEU A 1 83 ? -10.957 9.763 12.723 1.00 71.88 83 LEU A C 1
ATOM 710 O O . LEU A 1 83 ? -10.243 8.779 12.947 1.00 71.88 83 LEU A O 1
ATOM 714 N N . PRO A 1 84 ? -11.669 10.328 13.720 1.00 62.81 84 PRO A N 1
ATOM 715 C CA . PRO A 1 84 ? -11.630 9.796 15.067 1.00 62.81 84 PRO A CA 1
ATOM 716 C C . PRO A 1 84 ? -12.274 8.409 15.084 1.00 62.81 84 PRO A C 1
ATOM 718 O O . PRO A 1 84 ? -13.346 8.187 14.526 1.00 62.81 84 PRO A O 1
ATOM 721 N N . HIS A 1 85 ? -11.608 7.467 15.732 1.00 63.59 85 HIS A N 1
ATOM 722 C CA . HIS A 1 85 ? -12.067 6.093 15.788 1.00 63.59 85 HIS A CA 1
ATOM 723 C C . HIS A 1 85 ? -13.080 5.956 16.920 1.00 63.59 85 HIS A C 1
ATOM 725 O O . HIS A 1 85 ? -12.763 6.208 18.083 1.00 63.59 85 HIS A O 1
ATOM 731 N N . ASN A 1 86 ? -14.309 5.580 16.583 1.00 58.66 86 ASN A N 1
ATOM 732 C CA . ASN A 1 86 ? -15.342 5.326 17.573 1.00 58.66 86 ASN A CA 1
ATOM 733 C C . ASN A 1 86 ? -15.632 3.823 17.646 1.00 58.66 86 ASN A C 1
ATOM 735 O O . ASN A 1 86 ? -16.176 3.246 16.705 1.00 58.66 86 ASN A O 1
ATOM 739 N N . LEU A 1 87 ? -15.280 3.196 18.771 1.00 56.09 87 LEU A N 1
ATOM 740 C CA . LEU A 1 87 ? -15.533 1.771 19.009 1.00 56.09 87 LEU A CA 1
ATOM 741 C C . LEU A 1 87 ? -16.953 1.488 19.526 1.00 56.09 87 LEU A C 1
ATOM 743 O O . LEU A 1 87 ? -17.364 0.324 19.562 1.00 56.09 87 LEU A O 1
ATOM 747 N N . ARG A 1 88 ? -17.720 2.517 19.922 1.00 55.41 88 ARG A N 1
ATOM 748 C CA . ARG A 1 88 ? -19.067 2.323 20.483 1.00 55.41 88 ARG A CA 1
ATOM 749 C C . ARG A 1 88 ? -20.000 1.697 19.443 1.00 55.41 88 ARG A C 1
ATOM 751 O O . ARG A 1 88 ? -19.941 2.108 18.279 1.00 55.41 88 ARG A O 1
ATOM 758 N N . PRO A 1 89 ? -20.823 0.696 19.821 1.00 53.97 89 PRO A N 1
ATOM 759 C CA . PRO A 1 89 ? -21.766 0.042 18.913 1.00 53.97 89 PRO A CA 1
ATOM 760 C C . PRO A 1 89 ? -22.640 1.077 18.207 1.00 53.97 89 PRO A C 1
ATOM 762 O O . PRO A 1 89 ? -22.977 2.108 18.792 1.00 53.97 89 PRO A O 1
ATOM 765 N N . VAL A 1 90 ? -22.973 0.803 16.942 1.00 58.31 90 VAL A N 1
ATOM 766 C CA . VAL A 1 90 ? -23.881 1.652 16.165 1.00 58.31 90 VAL A CA 1
ATOM 767 C C . VAL A 1 90 ? -25.176 1.782 16.959 1.00 58.31 90 VAL A C 1
ATOM 769 O O . VAL A 1 90 ? -25.820 0.788 17.284 1.00 58.31 90 VAL A O 1
ATOM 772 N N . SER A 1 91 ? -25.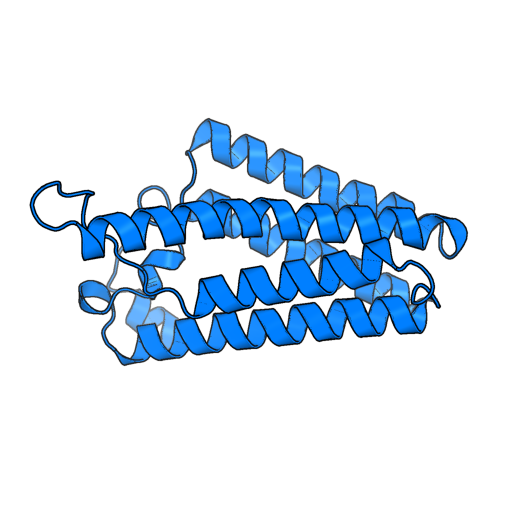513 3.013 17.319 1.00 55.59 91 SER A N 1
ATOM 773 C CA . SER A 1 91 ? -26.676 3.333 18.133 1.00 55.59 91 SER A CA 1
ATOM 774 C C . SER A 1 91 ? -27.567 4.282 17.355 1.00 55.59 91 SER A C 1
ATOM 776 O O . SER A 1 91 ? -27.131 5.353 16.930 1.00 55.59 91 SER A O 1
ATOM 778 N N . LEU A 1 92 ? -28.839 3.914 17.217 1.00 64.56 92 LEU A N 1
ATOM 779 C CA . LEU A 1 92 ? -29.865 4.781 16.635 1.00 64.56 92 LEU A CA 1
ATOM 780 C C . LEU A 1 92 ? -30.172 5.998 17.526 1.00 64.56 92 LEU A C 1
ATOM 782 O O . LEU A 1 92 ? -30.796 6.947 17.068 1.00 64.56 92 LEU A O 1
ATOM 786 N N . LYS A 1 93 ? -29.714 5.997 18.788 1.00 64.25 93 LYS A N 1
ATOM 787 C CA . LYS A 1 93 ? -29.944 7.094 19.742 1.00 64.25 93 LYS A CA 1
ATOM 788 C C . LYS A 1 93 ? -29.029 8.302 19.515 1.00 64.25 93 LYS A C 1
ATOM 790 O O . LYS A 1 93 ? -29.335 9.382 20.005 1.00 64.25 93 LYS A O 1
ATOM 795 N N . SER A 1 94 ? -27.908 8.142 18.806 1.00 67.94 94 SER A N 1
ATOM 796 C CA . SER A 1 94 ? -26.993 9.244 18.487 1.00 67.94 94 SER A CA 1
ATOM 797 C C . SER A 1 94 ? -26.403 9.084 17.084 1.00 67.94 94 SER A C 1
ATOM 799 O O . SER A 1 94 ? -25.529 8.258 16.822 1.00 67.94 94 SER A O 1
ATOM 801 N N . LEU A 1 95 ? -26.903 9.908 16.160 1.00 71.56 95 LEU A N 1
ATOM 802 C CA . LEU A 1 95 ? -26.600 9.812 14.732 1.00 71.56 95 LEU A CA 1
ATOM 803 C C . LEU A 1 95 ? -25.132 10.141 14.421 1.00 71.56 95 LEU A C 1
ATOM 805 O O . LEU A 1 95 ? -24.477 9.397 13.701 1.00 71.56 95 LEU A O 1
ATOM 809 N N . ALA A 1 96 ? -24.590 11.208 15.017 1.00 73.62 96 ALA A N 1
ATOM 810 C CA . ALA A 1 96 ? -23.215 11.661 14.787 1.00 73.62 96 ALA A CA 1
ATOM 811 C C . ALA A 1 96 ? -22.131 10.589 15.076 1.00 73.62 96 ALA A C 1
ATOM 813 O O . ALA A 1 96 ? -21.352 10.285 14.171 1.00 73.62 96 ALA A O 1
ATOM 814 N N . PRO A 1 97 ? -22.071 9.951 16.265 1.00 69.50 97 PRO A N 1
ATOM 815 C CA . PRO A 1 97 ? -21.066 8.921 16.556 1.00 69.50 97 PRO A CA 1
ATOM 816 C C . PRO A 1 97 ? -21.233 7.644 15.720 1.00 69.50 97 PRO A C 1
ATOM 818 O O . PRO A 1 97 ? -20.235 6.981 15.423 1.00 69.50 97 PRO A O 1
ATOM 821 N N . SER A 1 98 ? -22.466 7.304 15.333 1.00 70.56 98 SER A N 1
ATOM 822 C CA . SER A 1 98 ? -22.767 6.175 14.446 1.00 70.56 98 SER A CA 1
ATOM 823 C C . SER A 1 98 ? -22.314 6.446 13.009 1.00 70.56 98 SER A C 1
ATOM 825 O O . SER A 1 98 ? -21.668 5.598 12.395 1.00 70.56 98 SER A O 1
ATOM 827 N N . LEU A 1 99 ? -22.574 7.650 12.496 1.00 75.19 99 LEU A N 1
ATOM 828 C CA . LEU A 1 99 ? -22.189 8.079 11.151 1.00 75.19 99 LEU A CA 1
ATOM 829 C C . LEU A 1 99 ? -20.664 8.201 11.024 1.00 75.19 99 LEU A C 1
ATOM 831 O O . LEU A 1 99 ? -20.082 7.703 10.064 1.00 75.19 99 LEU A O 1
ATOM 835 N N . GLN A 1 100 ? -19.997 8.740 12.047 1.00 72.94 100 GLN A N 1
ATOM 836 C CA . GLN A 1 100 ? -18.536 8.766 12.139 1.00 72.94 100 GLN A CA 1
ATOM 837 C C . GLN A 1 100 ? -17.919 7.357 12.080 1.00 72.94 100 GLN A C 1
ATOM 839 O O . GLN A 1 100 ? -16.915 7.154 11.397 1.00 72.94 100 GLN A O 1
ATOM 844 N N . ARG A 1 101 ? -18.519 6.370 12.762 1.00 72.31 101 ARG A N 1
ATOM 845 C CA . ARG A 1 101 ? -18.057 4.973 12.726 1.00 72.31 101 ARG A CA 1
ATOM 846 C C . ARG A 1 101 ? -18.236 4.347 11.342 1.00 72.31 101 ARG A C 1
ATOM 848 O O . ARG A 1 101 ? -17.329 3.667 10.870 1.00 72.31 101 ARG A O 1
ATOM 855 N N . ILE A 1 102 ? -19.377 4.580 10.695 1.00 74.69 102 ILE A N 1
ATOM 856 C CA . ILE A 1 102 ? -19.636 4.088 9.334 1.00 74.69 102 ILE A CA 1
ATOM 857 C C . ILE A 1 102 ? -18.623 4.687 8.355 1.00 74.69 102 ILE A C 1
ATOM 859 O O . ILE A 1 102 ? -18.006 3.939 7.601 1.00 74.69 102 ILE A O 1
ATOM 863 N N . LEU A 1 103 ? -18.395 6.003 8.413 1.00 78.19 103 LEU A N 1
ATOM 864 C CA . LEU A 1 103 ? -17.414 6.683 7.563 1.00 78.19 103 LEU A CA 1
ATOM 865 C C . LEU A 1 103 ? -15.995 6.157 7.785 1.00 78.19 103 LEU A C 1
ATOM 867 O O . LEU A 1 103 ? -15.293 5.883 6.817 1.00 78.19 103 LEU A O 1
ATOM 871 N N . HIS A 1 104 ? -15.583 5.975 9.042 1.00 77.25 104 HIS A N 1
ATOM 872 C CA . HIS A 1 104 ? -14.268 5.424 9.357 1.00 77.25 104 HIS A CA 1
ATOM 873 C C . HIS A 1 104 ? -14.103 3.998 8.811 1.00 77.25 104 HIS A C 1
ATOM 875 O O . HIS A 1 104 ? -13.098 3.709 8.170 1.00 77.25 104 HIS A O 1
ATOM 881 N N . ASN A 1 105 ? -15.095 3.124 9.005 1.00 76.38 105 ASN A N 1
ATOM 882 C CA . ASN A 1 105 ? -15.046 1.750 8.502 1.00 76.38 105 ASN A CA 1
ATOM 883 C C . ASN A 1 105 ? -15.041 1.693 6.971 1.00 76.38 105 ASN A C 1
ATOM 885 O O . ASN A 1 105 ? -14.274 0.929 6.390 1.00 76.38 105 ASN A O 1
ATOM 889 N N . LEU A 1 106 ? -15.874 2.505 6.316 1.00 80.38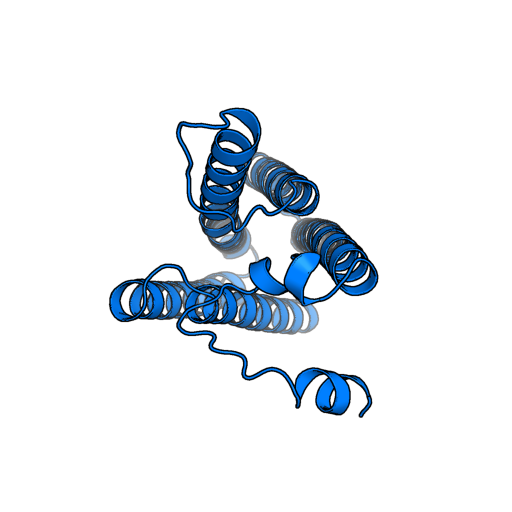 106 LEU A N 1
ATOM 890 C CA . LEU A 1 106 ? -15.912 2.585 4.859 1.00 80.38 106 LEU A CA 1
ATOM 891 C C . LEU A 1 106 ? -14.564 3.061 4.314 1.00 80.38 106 LEU A C 1
ATOM 893 O O . LEU A 1 106 ? -14.018 2.451 3.399 1.00 80.38 106 LEU A O 1
ATOM 897 N N . LEU A 1 107 ? -13.993 4.106 4.915 1.00 82.56 107 LEU A N 1
ATOM 898 C CA . LEU A 1 107 ? -12.691 4.618 4.512 1.00 82.56 107 LEU A CA 1
ATOM 899 C C . LEU A 1 107 ? -11.563 3.622 4.797 1.00 82.56 107 LEU A C 1
ATOM 901 O O . LEU A 1 107 ? -10.651 3.495 3.986 1.00 82.56 107 LEU A O 1
ATOM 905 N N . ALA A 1 108 ? -11.631 2.884 5.907 1.00 78.00 108 ALA A N 1
ATOM 906 C CA . ALA A 1 108 ? -10.688 1.811 6.194 1.00 78.00 108 ALA A CA 1
ATOM 907 C C . ALA A 1 108 ? -10.730 0.756 5.082 1.00 78.00 108 ALA A C 1
ATOM 909 O O . ALA A 1 108 ? -9.685 0.419 4.538 1.00 78.00 108 ALA A O 1
ATOM 910 N N . VAL A 1 109 ? -11.919 0.311 4.661 1.00 80.62 109 VAL A N 1
ATOM 911 C CA . VAL A 1 109 ? -12.069 -0.617 3.524 1.00 80.62 109 VAL A CA 1
ATOM 912 C C . VAL A 1 109 ? -11.478 -0.030 2.240 1.00 80.62 109 VAL A C 1
ATOM 914 O O . VAL A 1 109 ? -10.737 -0.722 1.542 1.00 80.62 109 VAL A O 1
ATOM 917 N N . VAL A 1 110 ? -11.739 1.249 1.951 1.00 85.00 110 VAL A N 1
ATOM 918 C CA . VAL A 1 110 ? -11.151 1.939 0.791 1.00 85.00 110 VAL A CA 1
ATOM 919 C C . VAL A 1 110 ? -9.625 1.908 0.853 1.00 85.00 110 VAL A C 1
ATOM 921 O O . VAL A 1 110 ? -8.999 1.527 -0.129 1.00 85.00 110 VAL A O 1
ATOM 924 N N . VAL A 1 111 ? -9.013 2.234 1.994 1.00 84.12 111 VAL A N 1
ATOM 925 C CA . VAL A 1 111 ? -7.550 2.197 2.173 1.00 84.12 111 VAL A CA 1
ATOM 926 C C . VAL A 1 111 ? -6.996 0.776 2.036 1.00 84.12 111 VAL A C 1
ATOM 928 O O . VAL A 1 111 ? -5.9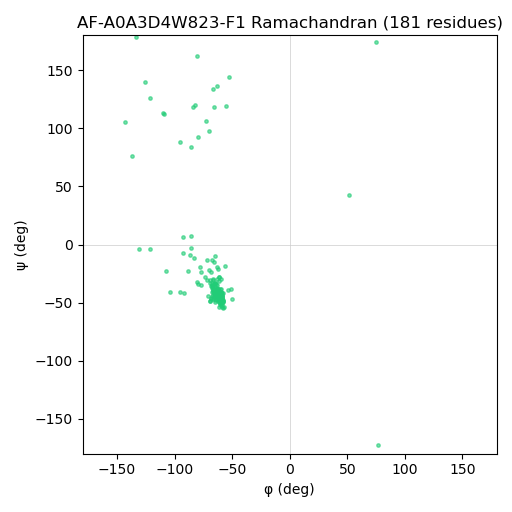83 0.576 1.362 1.00 84.12 111 VAL A O 1
ATOM 931 N N . PHE A 1 112 ? -7.683 -0.212 2.615 1.00 83.06 112 PHE A N 1
ATOM 932 C CA . PHE A 1 112 ? -7.322 -1.631 2.537 1.00 83.06 112 PHE A CA 1
ATOM 933 C C . PHE A 1 112 ? -7.286 -2.160 1.100 1.00 83.06 112 PHE A C 1
ATOM 935 O O . PHE A 1 112 ? -6.511 -3.067 0.807 1.00 83.06 112 PHE A O 1
ATOM 942 N N . ILE A 1 113 ? -8.096 -1.590 0.207 1.00 85.94 113 ILE A N 1
ATOM 943 C CA . ILE A 1 113 ? -8.137 -1.949 -1.215 1.00 85.94 113 ILE A CA 1
ATOM 944 C C . ILE A 1 113 ? -7.187 -1.066 -2.038 1.00 85.94 113 ILE A C 1
ATOM 946 O O . ILE A 1 113 ? -6.475 -1.562 -2.912 1.00 85.94 113 ILE A O 1
ATOM 950 N N . ALA A 1 114 ? -7.143 0.237 -1.755 1.00 89.25 114 ALA A N 1
ATOM 951 C CA . ALA A 1 114 ? -6.379 1.213 -2.524 1.00 89.25 114 ALA A CA 1
ATOM 952 C C . ALA A 1 114 ? -4.873 0.939 -2.479 1.00 89.25 114 ALA A C 1
ATOM 954 O O . ALA A 1 114 ? -4.208 1.039 -3.508 1.00 89.25 114 ALA A O 1
ATOM 955 N N . LEU A 1 115 ? -4.332 0.576 -1.313 1.00 90.00 115 LEU A N 1
ATOM 956 C CA . LEU A 1 115 ? -2.892 0.382 -1.158 1.00 90.00 115 LEU A CA 1
ATOM 957 C C . LEU A 1 115 ? -2.374 -0.849 -1.937 1.00 90.00 115 LEU A C 1
ATOM 959 O O . LEU A 1 115 ? -1.417 -0.698 -2.697 1.00 90.00 115 LEU A O 1
ATOM 963 N N . PRO A 1 116 ? -3.013 -2.036 -1.881 1.00 91.81 116 PRO A N 1
ATOM 964 C CA . PRO A 1 116 ? -2.644 -3.143 -2.763 1.00 91.81 116 PRO A CA 1
ATOM 965 C C . PRO A 1 116 ? -2.849 -2.856 -4.251 1.00 91.81 116 PRO A C 1
ATOM 967 O O . PRO A 1 116 ? -2.014 -3.249 -5.064 1.00 91.81 116 PRO A O 1
ATOM 970 N N . LEU A 1 117 ? -3.922 -2.153 -4.628 1.00 92.06 117 LEU A N 1
ATOM 971 C CA . LEU A 1 117 ? -4.136 -1.763 -6.026 1.00 92.06 117 LEU A CA 1
ATOM 972 C C . LEU A 1 117 ? -3.052 -0.808 -6.529 1.00 92.06 117 LEU A C 1
ATOM 974 O O . LEU A 1 117 ? -2.617 -0.933 -7.677 1.00 92.06 117 LEU A O 1
ATOM 978 N N . LEU A 1 118 ? -2.591 0.115 -5.684 1.00 94.62 118 LEU A N 1
ATOM 979 C CA . LEU A 1 118 ? -1.463 0.986 -5.995 1.00 94.62 118 LEU A CA 1
ATOM 980 C C . LEU A 1 118 ? -0.187 0.164 -6.211 1.00 94.62 118 LEU A C 1
ATOM 982 O O . LEU A 1 118 ? 0.495 0.365 -7.213 1.00 94.62 118 LEU A O 1
ATOM 986 N N . ILE A 1 119 ? 0.092 -0.803 -5.333 1.00 95.19 119 ILE A N 1
ATOM 987 C CA . ILE A 1 119 ? 1.236 -1.715 -5.475 1.00 95.19 119 ILE A CA 1
ATOM 988 C C . ILE A 1 119 ? 1.168 -2.490 -6.797 1.00 95.19 119 ILE A C 1
ATOM 990 O O . ILE A 1 119 ? 2.148 -2.526 -7.537 1.00 95.19 119 ILE A O 1
ATOM 994 N N . ILE A 1 120 ? 0.017 -3.080 -7.125 1.00 95.06 120 ILE A N 1
ATOM 995 C CA . ILE A 1 120 ? -0.171 -3.816 -8.383 1.00 95.06 120 ILE A CA 1
ATOM 996 C C . ILE A 1 120 ? 0.026 -2.882 -9.582 1.00 95.06 120 ILE A C 1
ATOM 998 O O . ILE A 1 120 ? 0.761 -3.222 -10.506 1.00 95.06 120 ILE A O 1
ATOM 1002 N N . SER A 1 121 ? -0.581 -1.690 -9.550 1.00 94.19 121 SER A N 1
ATOM 1003 C CA . SER A 1 121 ? -0.447 -0.687 -10.616 1.00 94.19 121 SER A CA 1
ATOM 1004 C C . SER A 1 121 ? 1.013 -0.295 -10.827 1.00 94.19 121 SER A C 1
ATOM 1006 O O . SER A 1 121 ? 1.480 -0.246 -11.964 1.00 94.19 121 SER A O 1
ATOM 1008 N N . PHE A 1 122 ? 1.742 -0.063 -9.735 1.00 95.25 122 PHE A N 1
ATOM 1009 C CA . PHE A 1 122 ? 3.168 0.229 -9.764 1.00 95.25 122 PHE A CA 1
ATOM 1010 C C . PHE A 1 122 ? 3.953 -0.920 -10.409 1.00 95.25 122 PHE A C 1
ATOM 1012 O O . PHE A 1 122 ? 4.709 -0.686 -11.346 1.00 95.25 122 PHE A O 1
ATOM 1019 N N . GLN A 1 123 ? 3.732 -2.164 -9.980 1.00 95.50 123 GLN A N 1
ATOM 1020 C CA . GLN A 1 123 ? 4.489 -3.311 -10.486 1.00 95.50 123 GLN A CA 1
ATOM 1021 C C . GLN A 1 123 ? 4.211 -3.623 -11.966 1.00 95.50 123 GLN A C 1
ATOM 1023 O O . GLN A 1 123 ? 5.130 -3.951 -12.718 1.00 95.50 123 GLN A O 1
ATOM 1028 N N . VAL A 1 124 ? 2.962 -3.470 -12.416 1.00 93.94 124 VAL A N 1
ATOM 1029 C CA . VAL A 1 124 ? 2.606 -3.592 -13.841 1.00 93.94 124 VAL A CA 1
ATOM 1030 C C . VAL A 1 124 ? 3.300 -2.506 -14.663 1.00 93.94 124 VAL A C 1
ATOM 1032 O O . VAL A 1 124 ? 3.845 -2.793 -15.726 1.00 93.94 124 VAL A O 1
ATOM 1035 N N . THR A 1 125 ? 3.327 -1.276 -14.150 1.00 93.62 125 THR A N 1
ATOM 1036 C CA . THR A 1 125 ? 3.975 -0.134 -14.812 1.00 93.62 125 THR A CA 1
ATOM 1037 C C . THR A 1 125 ? 5.502 -0.262 -14.825 1.00 93.62 125 THR A C 1
ATOM 1039 O O . THR A 1 125 ? 6.149 0.192 -15.762 1.00 93.62 125 THR A O 1
ATOM 1042 N N . LEU A 1 126 ? 6.082 -0.918 -13.817 1.00 94.06 126 LEU A N 1
ATOM 1043 C CA . LEU A 1 126 ? 7.515 -1.192 -13.709 1.00 94.06 126 LEU A CA 1
ATOM 1044 C C . LEU A 1 126 ? 7.993 -2.263 -14.702 1.00 94.06 126 LEU A C 1
ATOM 1046 O O . LEU A 1 126 ? 9.141 -2.232 -15.145 1.00 94.06 126 LEU A O 1
ATOM 1050 N N . MET A 1 127 ? 7.129 -3.215 -15.058 1.00 92.94 127 MET A N 1
ATOM 1051 C CA . MET A 1 127 ? 7.491 -4.408 -15.830 1.00 92.94 127 MET A CA 1
ATOM 1052 C C . MET A 1 127 ? 8.233 -4.136 -17.156 1.00 92.94 127 MET A C 1
ATOM 1054 O O . MET A 1 127 ? 9.173 -4.879 -17.443 1.00 92.94 127 MET A O 1
ATOM 1058 N N . PRO A 1 128 ? 7.902 -3.103 -17.959 1.00 90.44 128 PRO A N 1
ATOM 1059 C CA . PRO A 1 128 ? 8.653 -2.779 -19.174 1.00 90.44 128 PRO A CA 1
ATOM 1060 C C . PRO A 1 128 ? 10.109 -2.363 -18.918 1.00 90.44 128 PRO A C 1
ATOM 1062 O O . PRO A 1 128 ? 10.959 -2.612 -19.768 1.00 90.44 128 PRO A O 1
ATOM 1065 N N . TYR A 1 129 ? 10.394 -1.767 -17.757 1.00 90.12 129 TYR A N 1
ATOM 1066 C CA . TYR A 1 129 ? 11.704 -1.210 -17.401 1.00 90.12 129 TYR A CA 1
ATOM 1067 C C . TYR A 1 129 ? 12.549 -2.199 -16.595 1.00 90.12 129 TYR A C 1
ATOM 1069 O O . TYR A 1 129 ? 13.737 -2.360 -16.847 1.00 90.12 129 TYR A O 1
ATOM 1077 N N . ALA A 1 130 ? 11.926 -2.910 -15.654 1.00 91.62 130 ALA A N 1
ATOM 1078 C CA . ALA A 1 130 ? 12.586 -3.889 -14.800 1.00 91.62 130 ALA A CA 1
ATOM 1079 C C . ALA A 1 130 ? 11.714 -5.145 -14.669 1.00 91.62 130 ALA A C 1
ATOM 1081 O O . ALA A 1 130 ? 11.079 -5.377 -13.640 1.00 91.62 130 ALA A O 1
ATOM 1082 N N . ARG A 1 131 ? 11.689 -5.979 -15.721 1.00 92.75 131 ARG A N 1
ATOM 1083 C CA . ARG A 1 131 ? 10.820 -7.175 -15.803 1.00 92.75 131 ARG A CA 1
ATOM 1084 C C . ARG A 1 131 ? 10.909 -8.077 -14.582 1.00 92.75 131 ARG A C 1
ATOM 1086 O O . ARG A 1 131 ? 9.874 -8.501 -14.078 1.00 92.75 131 ARG A O 1
ATOM 1093 N N . PHE A 1 132 ? 12.128 -8.376 -14.127 1.00 93.69 132 PHE A N 1
ATOM 1094 C CA . PHE A 1 132 ? 12.329 -9.247 -12.972 1.00 93.69 132 PHE A CA 1
ATOM 1095 C C . PHE A 1 132 ? 11.680 -8.648 -11.724 1.00 93.69 132 PHE A C 1
ATOM 1097 O O . PHE A 1 132 ? 10.824 -9.300 -11.139 1.00 93.69 132 PHE A O 1
ATOM 1104 N N . ALA A 1 133 ? 12.006 -7.394 -11.390 1.00 93.25 133 ALA A N 1
ATOM 1105 C CA . ALA A 1 133 ? 11.450 -6.696 -10.232 1.00 93.25 133 ALA A CA 1
ATOM 1106 C C . ALA A 1 133 ? 9.922 -6.542 -10.306 1.00 93.25 133 ALA A C 1
ATOM 1108 O O . ALA A 1 133 ? 9.241 -6.769 -9.308 1.00 93.25 133 ALA A O 1
ATOM 1109 N N . GLY A 1 134 ? 9.393 -6.234 -11.496 1.00 93.50 134 GLY A N 1
ATOM 1110 C CA . GLY A 1 134 ? 7.960 -6.159 -11.780 1.00 93.50 134 GLY A CA 1
ATOM 1111 C C . GLY A 1 134 ? 7.226 -7.474 -11.505 1.00 93.50 134 GLY A C 1
ATOM 1112 O O . GLY A 1 134 ? 6.247 -7.520 -10.759 1.00 93.50 134 GLY A O 1
ATOM 1113 N N . LEU A 1 135 ? 7.708 -8.573 -12.093 1.00 95.62 135 LEU A N 1
ATOM 1114 C CA . LEU A 1 135 ? 7.084 -9.893 -11.963 1.00 95.62 135 LEU A CA 1
ATOM 1115 C C . LEU A 1 135 ? 7.222 -10.458 -10.551 1.00 95.62 135 LEU A C 1
ATOM 1117 O O . LEU A 1 135 ? 6.238 -10.909 -9.965 1.00 95.62 135 LEU A O 1
ATOM 1121 N N . SER A 1 136 ? 8.426 -10.430 -9.985 1.00 95.81 136 SER A N 1
ATOM 1122 C CA . SER A 1 136 ? 8.660 -10.977 -8.652 1.00 95.81 136 SER A CA 1
ATOM 1123 C C . SER A 1 136 ? 7.956 -10.151 -7.574 1.00 95.81 136 SER A C 1
ATOM 1125 O O . SER A 1 136 ? 7.365 -10.716 -6.653 1.00 95.81 136 SER A O 1
ATOM 1127 N N . GLY A 1 137 ? 7.915 -8.824 -7.726 1.00 94.69 137 GLY A N 1
ATOM 1128 C CA . GLY A 1 137 ? 7.148 -7.932 -6.866 1.00 94.69 137 GLY A CA 1
ATOM 1129 C C . GLY A 1 137 ? 5.639 -8.190 -6.929 1.00 94.69 137 GLY A C 1
ATOM 1130 O O . GLY A 1 137 ? 4.982 -8.155 -5.885 1.00 94.69 137 GLY A O 1
ATOM 1131 N N . LEU A 1 138 ? 5.091 -8.509 -8.112 1.00 96.00 138 LEU A N 1
ATOM 1132 C CA . LEU A 1 138 ? 3.696 -8.950 -8.262 1.00 96.00 138 LEU A CA 1
ATOM 1133 C C . LEU A 1 138 ? 3.423 -10.265 -7.531 1.00 96.00 138 LEU A C 1
ATOM 1135 O O . LEU A 1 138 ? 2.404 -10.387 -6.852 1.00 96.00 138 LEU A O 1
ATOM 1139 N N . VAL A 1 139 ? 4.329 -11.238 -7.638 1.00 96.62 139 VAL A N 1
ATOM 1140 C CA . VAL A 1 139 ? 4.186 -12.522 -6.936 1.00 96.62 139 VAL A CA 1
ATOM 1141 C C . VAL A 1 139 ? 4.154 -12.304 -5.424 1.00 96.62 139 VAL A C 1
ATOM 1143 O O . VAL A 1 139 ? 3.276 -12.845 -4.750 1.00 96.62 139 VAL A O 1
ATOM 1146 N N . VAL A 1 140 ? 5.047 -11.464 -4.889 1.00 95.75 140 VAL A N 1
ATOM 1147 C CA . VAL A 1 140 ? 5.080 -11.148 -3.452 1.00 95.75 140 VAL A CA 1
ATOM 1148 C C . VAL A 1 140 ? 3.757 -10.528 -2.993 1.00 95.75 140 VAL A C 1
ATOM 1150 O O . VAL A 1 140 ? 3.167 -11.018 -2.029 1.00 95.75 140 VAL A O 1
ATOM 1153 N N . ILE A 1 141 ? 3.247 -9.496 -3.681 1.00 94.88 141 ILE A N 1
ATOM 1154 C CA . ILE A 1 141 ? 1.983 -8.863 -3.265 1.00 94.88 141 ILE A CA 1
ATOM 1155 C C . ILE A 1 141 ? 0.781 -9.799 -3.441 1.00 94.88 141 ILE A C 1
ATOM 1157 O O . ILE A 1 141 ? -0.131 -9.777 -2.617 1.00 94.88 141 ILE A O 1
ATOM 1161 N N . LEU A 1 142 ? 0.781 -10.667 -4.456 1.00 95.31 142 LEU A N 1
ATOM 1162 C CA . LEU A 1 142 ? -0.287 -11.645 -4.655 1.00 95.31 142 LEU A CA 1
ATOM 1163 C C . LEU A 1 142 ? -0.349 -12.646 -3.496 1.00 95.31 142 LEU A C 1
ATOM 1165 O O . LEU A 1 142 ? -1.432 -12.913 -2.977 1.00 95.31 142 LEU A O 1
ATOM 1169 N N . VAL A 1 143 ? 0.802 -13.153 -3.044 1.00 95.56 143 VAL A N 1
ATOM 1170 C CA . VAL A 1 143 ? 0.876 -14.035 -1.868 1.00 95.56 143 VAL A CA 1
ATOM 1171 C C . VAL A 1 143 ? 0.342 -13.323 -0.627 1.00 95.56 143 VAL A C 1
ATOM 1173 O O . VAL A 1 143 ? -0.463 -13.896 0.107 1.00 95.56 143 VAL A O 1
ATOM 1176 N N . VAL A 1 144 ? 0.728 -12.062 -0.414 1.00 93.94 144 VAL A N 1
ATOM 1177 C CA . VAL A 1 144 ? 0.216 -11.246 0.698 1.00 93.94 144 VAL A CA 1
ATOM 1178 C C . VAL A 1 144 ? -1.303 -11.131 0.636 1.00 93.94 144 VAL A C 1
ATOM 1180 O O . VAL A 1 144 ? -1.971 -11.411 1.627 1.00 93.94 144 VAL A O 1
ATOM 1183 N N . LEU A 1 145 ? -1.859 -10.791 -0.528 1.00 93.44 145 LEU A N 1
ATOM 1184 C CA . LEU A 1 145 ? -3.302 -10.661 -0.717 1.00 93.44 145 LEU A CA 1
ATOM 1185 C C . LEU A 1 145 ? -4.045 -11.970 -0.445 1.00 93.44 145 LEU A C 1
ATOM 1187 O O . LEU A 1 145 ? -5.071 -11.957 0.235 1.00 93.44 145 LEU A O 1
ATOM 1191 N N . VAL A 1 146 ? -3.517 -13.101 -0.915 1.00 94.19 146 VAL A N 1
ATOM 1192 C CA . VAL A 1 146 ? -4.093 -14.425 -0.641 1.00 94.19 146 VAL A CA 1
ATOM 1193 C C . VAL A 1 146 ? -4.081 -14.721 0.859 1.00 94.19 146 VAL A C 1
ATOM 1195 O O . VAL A 1 146 ? -5.103 -15.134 1.407 1.00 94.19 146 VAL A O 1
ATOM 1198 N N . LEU A 1 147 ? -2.970 -14.464 1.554 1.00 91.81 147 LEU A N 1
ATOM 1199 C CA . LEU A 1 147 ? -2.879 -14.660 3.005 1.00 91.81 147 LEU A CA 1
ATOM 1200 C C . LEU A 1 147 ? -3.839 -13.741 3.773 1.00 91.81 147 LEU A C 1
ATOM 1202 O O . LEU A 1 147 ? -4.501 -14.194 4.711 1.00 91.81 147 LEU A O 1
ATOM 1206 N N . THR A 1 148 ? -3.966 -12.478 3.361 1.00 89.12 148 THR A N 1
ATOM 1207 C CA . THR A 1 148 ? -4.926 -11.532 3.943 1.00 89.12 148 THR A CA 1
ATOM 1208 C C . THR A 1 148 ? -6.364 -12.001 3.723 1.00 89.12 148 THR A C 1
AT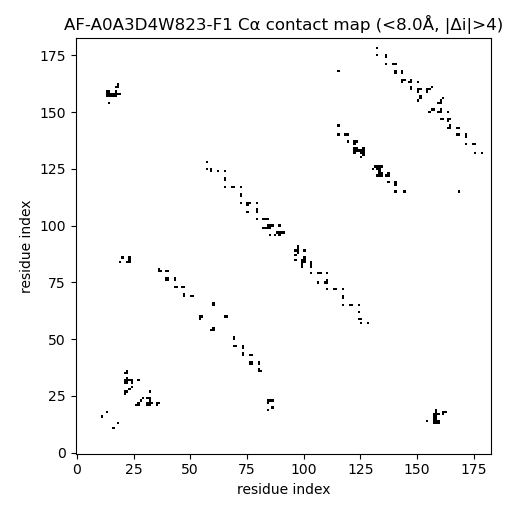OM 1210 O O . THR A 1 148 ? -7.150 -11.985 4.669 1.00 89.12 148 THR A O 1
ATOM 1213 N N . LEU A 1 149 ? -6.712 -12.480 2.524 1.00 89.25 149 LEU A N 1
ATOM 1214 C CA . LEU A 1 149 ? -8.041 -13.030 2.231 1.00 89.25 149 LEU A CA 1
ATOM 1215 C C . LEU A 1 149 ? -8.334 -14.272 3.074 1.00 89.25 149 LEU A C 1
ATOM 1217 O O . LEU A 1 149 ? -9.405 -14.366 3.669 1.00 89.25 149 LEU A O 1
ATOM 1221 N N . ILE A 1 150 ? -7.378 -15.196 3.196 1.00 88.56 150 ILE A N 1
ATOM 1222 C CA . ILE A 1 150 ? -7.514 -16.370 4.069 1.00 88.56 150 ILE A CA 1
ATOM 1223 C C . ILE A 1 150 ? -7.748 -15.937 5.524 1.00 88.56 150 ILE A C 1
ATOM 1225 O O . ILE A 1 150 ? -8.607 -16.509 6.199 1.00 88.56 150 ILE A O 1
ATOM 1229 N N . SER A 1 151 ? -7.015 -14.930 6.013 1.00 84.69 151 SER A N 1
ATOM 1230 C CA . SER A 1 151 ? -7.224 -14.365 7.353 1.00 84.69 151 SER A CA 1
ATOM 1231 C C . SER A 1 151 ? -8.636 -13.801 7.506 1.00 84.69 151 SER A C 1
ATOM 1233 O O . SER A 1 151 ? -9.325 -14.113 8.479 1.00 84.69 151 SER A O 1
ATOM 1235 N N . LEU A 1 152 ? -9.092 -13.043 6.506 1.00 84.19 152 LEU A N 1
ATOM 1236 C CA . LEU A 1 152 ? -10.417 -12.435 6.476 1.00 84.19 152 LEU A CA 1
ATOM 1237 C C . LEU A 1 152 ? -11.525 -13.493 6.506 1.00 84.19 152 LEU A C 1
ATOM 1239 O O . LEU A 1 152 ? -12.455 -13.364 7.296 1.00 84.19 152 LEU A O 1
ATOM 1243 N N . PHE A 1 153 ? -11.416 -14.569 5.724 1.00 83.00 153 PHE A N 1
ATOM 1244 C CA . PHE A 1 153 ? -12.404 -15.655 5.736 1.00 83.00 153 PHE A CA 1
ATOM 1245 C C . PHE A 1 153 ? -12.414 -16.440 7.051 1.00 83.00 153 PHE A C 1
ATOM 1247 O O . PHE A 1 153 ? -13.474 -16.864 7.504 1.00 83.00 153 PHE A O 1
ATOM 1254 N N . LYS A 1 154 ? -11.249 -16.641 7.680 1.00 82.19 154 LYS A N 1
ATOM 1255 C CA . LYS A 1 154 ? -11.147 -17.416 8.927 1.00 82.19 154 LYS A CA 1
ATOM 1256 C C . LYS A 1 154 ? -11.544 -16.626 10.172 1.00 82.19 154 LYS A C 1
ATOM 1258 O O . LYS A 1 154 ? -12.021 -17.227 11.130 1.00 82.19 154 LYS A O 1
ATOM 1263 N N . GLN A 1 155 ? -11.269 -15.324 10.205 1.00 72.81 155 GLN A N 1
ATOM 1264 C CA . GLN A 1 155 ? -11.334 -14.522 11.435 1.00 72.81 155 GLN A CA 1
ATOM 1265 C C . GLN A 1 155 ? -12.125 -13.215 11.284 1.00 72.81 155 GLN A C 1
ATOM 1267 O O . GLN A 1 155 ? -12.318 -12.503 12.269 1.00 72.81 155 GLN A O 1
ATOM 1272 N N . GLY A 1 156 ? -12.597 -12.897 10.077 1.00 71.94 156 GLY A N 1
ATOM 1273 C CA . GLY A 1 156 ? -13.232 -11.624 9.753 1.00 71.94 156 GLY A CA 1
ATOM 1274 C C . GLY A 1 156 ? -12.232 -10.474 9.592 1.00 71.94 156 GLY A C 1
ATOM 1275 O O . GLY A 1 156 ? -11.009 -10.646 9.586 1.00 71.94 156 GLY A O 1
ATOM 1276 N N . ILE A 1 157 ? -12.774 -9.263 9.459 1.00 70.31 157 ILE A N 1
ATOM 1277 C CA . ILE A 1 157 ? -11.991 -8.024 9.476 1.00 70.31 157 ILE A CA 1
ATOM 1278 C C . ILE A 1 157 ? -11.689 -7.693 10.943 1.00 70.31 157 ILE A C 1
ATOM 1280 O O . ILE A 1 157 ? -12.505 -7.093 11.641 1.00 70.31 157 ILE A O 1
ATOM 1284 N N . ASN A 1 158 ? -10.535 -8.152 11.425 1.00 71.38 158 ASN A N 1
ATOM 1285 C CA . ASN A 1 158 ? -10.037 -7.927 12.780 1.00 71.38 158 ASN A CA 1
ATOM 1286 C C . ASN A 1 158 ? -8.554 -7.510 12.756 1.00 71.38 158 ASN A C 1
ATOM 1288 O O . ASN A 1 158 ? -7.929 -7.461 11.696 1.00 71.38 158 ASN A O 1
ATOM 1292 N N . GLY A 1 159 ? -7.967 -7.244 13.926 1.00 67.06 159 GLY A N 1
ATOM 1293 C CA . GLY A 1 159 ? -6.580 -6.775 14.023 1.00 67.06 159 GLY A CA 1
ATOM 1294 C C . GLY A 1 159 ? -5.548 -7.755 13.478 1.00 67.06 159 GLY A C 1
ATOM 1295 O O . GLY A 1 159 ? -4.513 -7.321 12.980 1.00 67.06 159 GLY A O 1
ATOM 1296 N N . ALA A 1 160 ? -5.826 -9.061 13.512 1.00 72.12 160 ALA A N 1
ATOM 1297 C CA . ALA A 1 160 ? -4.956 -10.060 12.897 1.00 72.12 160 ALA A CA 1
ATOM 1298 C C . ALA A 1 160 ? -4.921 -9.914 11.366 1.00 72.12 160 ALA A C 1
ATOM 1300 O O . ALA A 1 160 ? -3.839 -9.885 10.783 1.00 72.12 160 ALA A O 1
ATOM 1301 N N . THR A 1 161 ? -6.078 -9.738 10.723 1.00 77.81 161 THR A N 1
ATOM 1302 C CA . THR A 1 161 ? -6.166 -9.498 9.272 1.00 77.81 161 THR A CA 1
ATOM 1303 C C . THR A 1 161 ? -5.491 -8.180 8.875 1.00 77.81 161 THR A C 1
ATOM 1305 O O . THR A 1 161 ? -4.763 -8.140 7.880 1.00 77.81 161 THR A O 1
ATOM 1308 N N . GLU A 1 162 ? -5.654 -7.122 9.678 1.00 77.38 162 GLU A N 1
ATOM 1309 C CA . GLU A 1 162 ? -4.962 -5.842 9.463 1.00 77.38 162 GLU A CA 1
ATOM 1310 C C . GLU A 1 162 ? -3.435 -5.997 9.552 1.00 77.38 162 GLU A C 1
ATOM 1312 O O . GLU A 1 162 ? -2.706 -5.517 8.683 1.00 77.38 162 GLU A O 1
ATOM 1317 N N . LEU A 1 163 ? -2.947 -6.723 10.564 1.00 82.50 163 LEU A N 1
ATOM 1318 C CA . LEU A 1 163 ? -1.521 -6.995 10.754 1.00 82.50 163 LEU A CA 1
ATOM 1319 C C . LEU A 1 163 ? -0.920 -7.804 9.605 1.00 82.50 163 LEU A C 1
ATOM 1321 O O . LEU A 1 163 ? 0.193 -7.503 9.180 1.00 82.50 163 LEU A O 1
ATOM 1325 N N . VAL A 1 164 ? -1.632 -8.814 9.096 1.00 85.69 164 VAL A N 1
ATOM 1326 C CA . VAL A 1 164 ? -1.164 -9.611 7.950 1.00 85.69 164 VAL A CA 1
ATOM 1327 C C . VAL A 1 164 ? -0.965 -8.718 6.728 1.00 85.69 164 VAL A C 1
ATOM 1329 O O . VAL A 1 164 ? 0.079 -8.810 6.083 1.00 85.69 164 VAL A O 1
ATOM 1332 N N . LEU A 1 165 ? -1.913 -7.819 6.442 1.00 86.94 165 LEU A N 1
ATOM 1333 C CA . LEU A 1 165 ? -1.782 -6.906 5.308 1.00 86.94 165 LEU A CA 1
ATOM 1334 C C . LEU A 1 165 ? -0.616 -5.927 5.496 1.00 86.94 165 LEU A C 1
ATOM 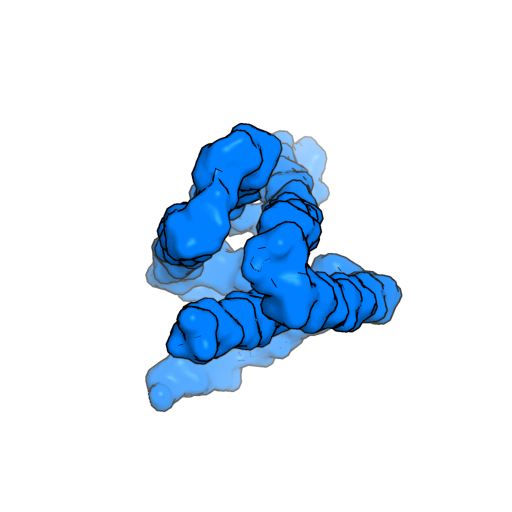1336 O O . LEU A 1 165 ? 0.222 -5.805 4.607 1.00 86.94 165 LEU A O 1
ATOM 1340 N N . ILE A 1 166 ? -0.530 -5.259 6.651 1.00 85.88 166 ILE A N 1
ATOM 1341 C CA . ILE A 1 166 ? 0.526 -4.269 6.927 1.00 85.88 166 ILE A CA 1
ATOM 1342 C C . ILE A 1 166 ? 1.913 -4.919 6.868 1.00 85.88 166 ILE A C 1
ATOM 1344 O O . ILE A 1 166 ? 2.826 -4.385 6.234 1.00 85.88 166 ILE A O 1
ATOM 1348 N N . ASN A 1 167 ? 2.078 -6.086 7.493 1.00 88.19 167 ASN A N 1
ATOM 1349 C CA . ASN A 1 167 ? 3.347 -6.810 7.469 1.00 88.19 167 ASN A CA 1
ATOM 1350 C C . ASN A 1 167 ? 3.685 -7.302 6.061 1.00 88.19 167 ASN A C 1
ATOM 1352 O O . ASN A 1 167 ? 4.833 -7.189 5.640 1.00 88.19 167 ASN A O 1
ATOM 1356 N N . GLY A 1 168 ? 2.701 -7.797 5.310 1.00 90.88 168 GLY A N 1
ATOM 1357 C CA . GLY A 1 168 ? 2.911 -8.223 3.932 1.00 90.88 168 GLY A CA 1
ATOM 1358 C C . GLY A 1 168 ? 3.328 -7.075 3.011 1.00 90.88 168 GLY A C 1
ATOM 1359 O O . GLY A 1 168 ? 4.275 -7.218 2.240 1.00 90.88 168 GLY A O 1
ATOM 1360 N N . ILE A 1 169 ? 2.693 -5.908 3.144 1.00 91.62 169 ILE A N 1
ATOM 1361 C CA . ILE A 1 169 ? 3.094 -4.696 2.419 1.00 91.62 169 ILE A CA 1
ATOM 1362 C C . ILE A 1 169 ? 4.502 -4.262 2.834 1.00 91.62 169 ILE A C 1
ATOM 1364 O O . ILE A 1 169 ? 5.305 -3.934 1.972 1.00 91.62 169 ILE A O 1
ATOM 1368 N N . SER A 1 170 ? 4.843 -4.339 4.123 1.00 91.44 170 SER A N 1
ATOM 1369 C CA . SER A 1 170 ? 6.196 -4.021 4.605 1.00 91.44 170 SER A CA 1
ATOM 1370 C C . SER A 1 170 ? 7.256 -4.944 3.993 1.00 91.44 170 SER A C 1
ATOM 1372 O O . SER A 1 170 ? 8.307 -4.471 3.566 1.00 91.44 170 SER A O 1
ATOM 1374 N N . ILE A 1 171 ? 6.971 -6.249 3.900 1.00 93.56 171 ILE A N 1
ATOM 1375 C CA . ILE A 1 171 ? 7.842 -7.226 3.226 1.00 93.56 171 ILE A CA 1
ATOM 1376 C C . ILE A 1 171 ? 8.019 -6.847 1.756 1.00 93.56 171 ILE A C 1
ATOM 1378 O O . ILE A 1 171 ? 9.145 -6.817 1.264 1.00 93.56 171 ILE A O 1
ATOM 1382 N N . TRP A 1 172 ? 6.925 -6.522 1.066 1.00 96.19 172 TRP A N 1
ATOM 1383 C CA . TRP A 1 172 ? 6.975 -6.074 -0.322 1.00 96.19 172 TRP A CA 1
ATOM 1384 C C . TRP A 1 172 ? 7.804 -4.790 -0.488 1.00 96.19 172 TRP A C 1
ATOM 1386 O O . TRP A 1 172 ? 8.644 -4.722 -1.384 1.00 96.19 172 TRP A O 1
ATOM 1396 N N . THR A 1 173 ? 7.632 -3.803 0.396 1.00 94.38 173 THR A N 1
ATOM 1397 C CA . THR A 1 173 ? 8.391 -2.545 0.383 1.00 94.38 173 THR A CA 1
ATOM 1398 C C . THR A 1 173 ? 9.885 -2.797 0.571 1.00 94.38 173 THR A C 1
ATOM 1400 O O . THR A 1 173 ? 10.691 -2.273 -0.195 1.00 94.38 173 THR A O 1
ATOM 1403 N N . ILE A 1 174 ? 10.273 -3.628 1.544 1.00 94.31 174 ILE A N 1
ATOM 1404 C CA . ILE A 1 174 ? 11.681 -4.000 1.765 1.00 94.31 174 ILE A CA 1
ATOM 1405 C C . ILE A 1 174 ? 12.238 -4.714 0.532 1.00 94.31 174 ILE A C 1
ATOM 1407 O O . ILE A 1 174 ? 13.322 -4.377 0.057 1.00 94.31 174 ILE A O 1
ATOM 1411 N N . TYR A 1 175 ? 11.480 -5.668 -0.009 1.00 95.38 175 TYR A N 1
ATOM 1412 C CA . TYR A 1 175 ? 11.872 -6.453 -1.172 1.00 95.38 175 TYR A CA 1
ATOM 1413 C C . TYR A 1 175 ? 12.148 -5.579 -2.398 1.00 95.38 175 TYR A C 1
ATOM 1415 O O . TYR A 1 175 ? 13.223 -5.667 -2.993 1.00 95.38 175 TYR A O 1
ATOM 1423 N N . ILE A 1 176 ? 11.206 -4.707 -2.765 1.00 95.12 176 ILE A N 1
ATOM 1424 C CA . ILE A 1 176 ? 11.366 -3.863 -3.950 1.00 95.12 176 ILE A CA 1
ATOM 1425 C C . ILE A 1 176 ? 12.458 -2.808 -3.745 1.00 95.12 176 ILE A C 1
ATOM 1427 O O . ILE A 1 176 ? 13.195 -2.518 -4.682 1.00 95.12 176 ILE A O 1
ATOM 1431 N N . THR A 1 177 ? 12.630 -2.298 -2.519 1.00 93.94 177 THR A N 1
ATOM 1432 C CA . THR A 1 177 ? 13.736 -1.387 -2.179 1.00 93.94 177 THR A CA 1
ATOM 1433 C C . THR A 1 177 ? 15.080 -2.072 -2.400 1.00 93.94 177 THR A C 1
ATOM 1435 O O . THR A 1 177 ? 15.953 -1.511 -3.055 1.00 93.94 177 THR A O 1
ATOM 1438 N N . PHE A 1 178 ? 15.234 -3.309 -1.920 1.00 94.94 178 PHE A N 1
ATOM 1439 C CA . PHE A 1 178 ? 16.455 -4.087 -2.123 1.00 94.94 178 PHE A CA 1
ATOM 1440 C C . PHE A 1 178 ? 16.751 -4.305 -3.611 1.00 94.94 178 PHE A C 1
ATOM 1442 O O . PHE A 1 178 ? 17.869 -4.060 -4.051 1.00 94.94 178 PHE A O 1
ATOM 1449 N N . LEU A 1 179 ? 15.747 -4.690 -4.406 1.00 93.56 179 LEU A N 1
ATOM 1450 C CA . LEU A 1 179 ? 15.923 -4.834 -5.854 1.00 93.56 179 LEU A CA 1
ATOM 1451 C C . LEU A 1 179 ? 16.272 -3.520 -6.553 1.00 93.56 179 LEU A C 1
ATOM 1453 O O . LEU A 1 179 ? 17.028 -3.536 -7.516 1.00 93.56 179 LEU A O 1
ATOM 1457 N N . THR A 1 180 ? 15.729 -2.403 -6.073 1.00 91.75 180 THR A N 1
ATOM 1458 C CA . THR A 1 180 ? 16.030 -1.070 -6.610 1.00 91.75 180 THR A CA 1
ATOM 1459 C C . THR A 1 180 ? 17.483 -0.694 -6.349 1.00 91.75 180 THR A C 1
ATOM 1461 O O . THR A 1 180 ? 18.130 -0.158 -7.233 1.00 91.75 180 THR A O 1
ATOM 1464 N N . MET A 1 181 ? 18.024 -1.025 -5.172 1.00 91.38 181 MET A N 1
ATOM 1465 C CA . MET A 1 181 ? 19.432 -0.766 -4.840 1.00 91.38 181 MET A CA 1
ATOM 1466 C C . MET A 1 181 ? 20.426 -1.637 -5.619 1.00 91.38 181 MET A C 1
ATOM 1468 O O . MET A 1 181 ? 21.601 -1.289 -5.694 1.00 91.38 181 MET A O 1
ATOM 1472 N N . LEU A 1 182 ? 19.985 -2.784 -6.139 1.00 88.94 182 LEU A N 1
ATOM 1473 C CA . LEU A 1 182 ? 20.813 -3.679 -6.954 1.00 88.94 182 LEU A CA 1
ATOM 1474 C C . LEU A 1 182 ? 20.823 -3.313 -8.445 1.00 88.94 182 LEU A C 1
ATOM 1476 O O . LEU A 1 182 ? 21.565 -3.939 -9.202 1.00 88.94 182 LEU A O 1
ATOM 1480 N N . HIS A 1 183 ? 19.969 -2.377 -8.858 1.00 74.50 183 HIS A N 1
ATOM 1481 C CA . HIS A 1 183 ? 19.799 -1.942 -10.242 1.00 74.50 183 HIS A CA 1
ATOM 1482 C C . HIS A 1 183 ? 20.643 -0.699 -10.520 1.00 74.50 183 HIS A C 1
ATOM 1484 O O . HIS A 1 183 ? 21.243 -0.653 -11.615 1.00 74.50 183 HIS A O 1
#

Sequence (183 aa):
YTIRKAIGHLRFDLKRHTLSFLSNTELYGEIYRKAYKRMLFITAILTYIFFWLMTWFYNLGAYEKLMRNIDICFASITLLAFLPHNLRPVSLKSLAPSLQRILHNLLAVVVFIALPLLIISFQVTLMPYARFAGLSGLVVILVVLVLTLISLFKQGINGATELVLINGISIWTIYITFLTMLH

Radius of gyration: 18.08 Å; Cα contacts (8 Å, |Δi|>4): 161; chains: 1; bounding box: 51×30×51 Å

Mean predicted aligned error: 8.29 Å

Secondary structure (DSSP, 8-state):
-HHHHHHTTS---TTT--GGGGG-HHHHHHHHHHHHHHHHHHHHHHHHHHHHHHHHHTT-TT-HHHHHHH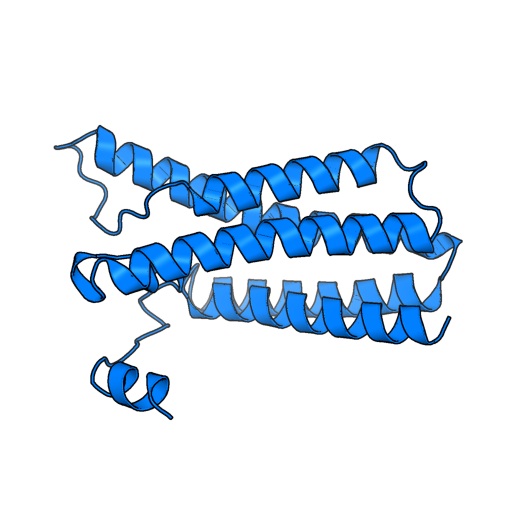HHHHHHHHHHHHSPP--SPP-TT-HHHHHHHHHHHHHHHHHHHHHHHHHHHHHHHHTTT-HHHHHHHHHHHHHHHHHHHHHHHHH-SSHHHHHHHHHHHHHHHHHHHHHHHT-

Foldseek 3Di:
DVVCVVCVVDPDDQLAAAPLVQLDCVPPRDVSVVVQLVVLLVVLVCQLVLQVVLCVLLVVVVVVVLNVLSVVLSVLSNVLSPQRAQPDPQDPVDDVSNVSNVVNVVSVVVNLPSVLVSQLVSLVSSCVRPVVLSVVLNVLSVVLVVVLVVCCVVRNPTRVSVCSNVVSVVVSSVSSVVVSVVD